Protein AF-A0A6A9SYF7-F1 (afdb_monomer_lite)

Radius of gyration: 21.3 Å; chains: 1; bounding box: 52×38×60 Å

Structure (mmCIF, N/CA/C/O backbone):
data_AF-A0A6A9SYF7-F1
#
_entry.id   AF-A0A6A9SYF7-F1
#
loop_
_atom_site.group_PDB
_atom_site.id
_atom_site.type_symbol
_atom_site.label_atom_id
_atom_site.label_alt_id
_atom_site.label_comp_id
_atom_site.label_asym_id
_atom_site.label_entity_id
_atom_site.label_seq_id
_atom_site.pdbx_PDB_ins_code
_atom_site.Cartn_x
_atom_site.Cartn_y
_atom_site.Cartn_z
_atom_site.occupancy
_atom_site.B_iso_or_equiv
_atom_site.auth_seq_id
_atom_site.auth_comp_id
_atom_site.auth_asym_id
_atom_site.auth_atom_id
_atom_site.pdbx_PDB_model_num
ATOM 1 N N . MET A 1 1 ? -3.877 -16.684 -20.444 1.00 60.09 1 MET A N 1
ATOM 2 C CA . MET A 1 1 ? -3.470 -17.183 -19.133 1.00 60.09 1 MET A CA 1
ATOM 3 C C . MET A 1 1 ? -4.547 -16.746 -18.154 1.00 60.09 1 MET A C 1
ATOM 5 O O . MET A 1 1 ? -4.713 -15.542 -17.977 1.00 60.09 1 MET A O 1
ATOM 9 N N . PRO A 1 2 ? -5.402 -17.672 -17.701 1.00 68.44 2 PRO A N 1
ATOM 10 C CA . PRO A 1 2 ? -6.220 -17.506 -16.501 1.00 68.44 2 PRO A CA 1
ATOM 11 C C . PRO A 1 2 ? -5.387 -16.966 -15.323 1.00 68.44 2 PRO A C 1
ATOM 13 O O . PRO A 1 2 ? -4.186 -17.209 -15.265 1.00 68.44 2 PRO A O 1
ATOM 16 N N . ILE A 1 3 ? -5.986 -16.183 -14.421 1.00 75.62 3 ILE A N 1
ATOM 17 C CA . ILE A 1 3 ? -5.230 -15.491 -13.357 1.00 75.62 3 ILE A CA 1
ATOM 18 C C . ILE A 1 3 ? -4.670 -16.456 -12.295 1.00 75.62 3 ILE A C 1
ATOM 20 O O . ILE A 1 3 ? -3.653 -16.180 -11.671 1.00 75.62 3 ILE A O 1
ATOM 24 N N . ASP A 1 4 ? -5.282 -17.628 -12.153 1.00 78.62 4 ASP A N 1
ATOM 25 C CA . ASP A 1 4 ? -4.822 -18.748 -11.330 1.00 78.62 4 ASP A CA 1
ATOM 26 C C . ASP A 1 4 ? -3.503 -19.357 -11.828 1.00 78.62 4 ASP A C 1
ATOM 28 O O . ASP A 1 4 ? -2.711 -19.834 -11.019 1.00 78.62 4 ASP A O 1
ATOM 32 N N . GLU A 1 5 ? -3.195 -19.267 -13.127 1.00 79.81 5 GLU A N 1
ATOM 33 C CA . GLU A 1 5 ? -1.875 -19.660 -13.651 1.00 79.81 5 GLU A CA 1
ATOM 34 C C . GLU A 1 5 ? -0.757 -18.709 -13.169 1.00 79.81 5 GLU A C 1
ATOM 36 O O . GLU A 1 5 ? 0.409 -19.097 -13.167 1.00 79.81 5 GLU A O 1
ATOM 41 N N . TYR A 1 6 ? -1.107 -17.502 -12.699 1.00 78.44 6 TYR A N 1
ATOM 42 C CA . TYR A 1 6 ? -0.194 -16.583 -12.006 1.00 78.44 6 TYR A CA 1
ATOM 43 C C . TYR A 1 6 ? -0.154 -16.796 -10.486 1.00 78.44 6 TYR A C 1
ATOM 45 O O . TYR A 1 6 ? 0.546 -16.060 -9.803 1.00 78.44 6 TYR A O 1
ATOM 53 N N . GLY A 1 7 ? -0.875 -17.788 -9.953 1.00 84.31 7 GLY A N 1
ATOM 54 C CA . GLY A 1 7 ? -0.887 -18.107 -8.525 1.00 84.31 7 GLY A CA 1
ATOM 55 C C . GLY A 1 7 ? -1.965 -17.399 -7.703 1.00 84.31 7 GLY A C 1
ATOM 56 O O . GLY A 1 7 ? -1.889 -17.456 -6.480 1.00 84.31 7 GLY A O 1
ATOM 57 N N . ALA A 1 8 ? -2.956 -16.764 -8.339 1.00 86.94 8 ALA A N 1
ATOM 58 C CA . ALA A 1 8 ? -4.068 -16.124 -7.632 1.00 86.94 8 ALA A CA 1
ATOM 59 C C . ALA A 1 8 ? -4.851 -17.112 -6.747 1.00 86.94 8 ALA A C 1
ATOM 61 O O . ALA A 1 8 ? -5.213 -18.197 -7.216 1.00 86.94 8 ALA A O 1
ATOM 62 N N . ASP A 1 9 ? -5.203 -16.712 -5.521 1.00 86.81 9 ASP A N 1
ATOM 63 C CA . ASP A 1 9 ? -6.156 -17.442 -4.672 1.00 86.81 9 ASP A CA 1
ATOM 64 C C . ASP A 1 9 ? -7.440 -16.611 -4.534 1.00 86.81 9 ASP A C 1
ATOM 66 O O . ASP A 1 9 ? -7.433 -15.570 -3.884 1.00 86.81 9 ASP A O 1
ATOM 70 N N . PRO A 1 10 ? -8.596 -17.072 -5.049 1.00 83.44 10 PRO A N 1
ATOM 71 C CA . PRO A 1 10 ? -9.851 -16.324 -4.945 1.00 83.44 10 PRO A CA 1
ATOM 72 C C . PRO A 1 10 ? -10.331 -16.091 -3.501 1.00 83.44 10 PRO A C 1
ATOM 74 O O . PRO A 1 10 ? -11.290 -15.348 -3.286 1.00 83.44 10 PRO A O 1
ATOM 77 N N . ARG A 1 11 ? -9.723 -16.751 -2.510 1.00 85.19 11 ARG A N 1
ATOM 78 C CA . ARG A 1 11 ? -10.006 -16.558 -1.084 1.00 85.19 11 ARG A CA 1
ATOM 79 C C . ARG A 1 11 ? -9.025 -15.607 -0.409 1.00 85.19 11 ARG A C 1
ATOM 81 O O . ARG A 1 11 ? -9.182 -15.379 0.787 1.00 85.19 11 ARG A O 1
ATOM 88 N N . ARG A 1 12 ? -8.053 -15.064 -1.143 1.00 87.56 12 ARG A N 1
ATOM 89 C CA . ARG A 1 12 ? -7.092 -14.069 -0.674 1.00 87.56 12 ARG A CA 1
ATOM 90 C C . ARG A 1 12 ? -7.070 -12.857 -1.599 1.00 87.56 12 ARG A C 1
ATOM 92 O O . ARG A 1 12 ? -7.665 -12.843 -2.673 1.00 87.56 12 ARG A O 1
ATOM 99 N N . LYS A 1 13 ? -6.469 -11.773 -1.121 1.00 89.94 13 LYS A N 1
ATOM 100 C CA . LYS A 1 13 ? -6.218 -10.584 -1.929 1.00 89.94 13 LYS A CA 1
ATOM 101 C C . LYS A 1 13 ? -4.892 -10.749 -2.652 1.00 89.94 13 LYS A C 1
ATOM 103 O O . LYS A 1 13 ? -3.864 -10.931 -2.005 1.00 89.94 13 LYS A O 1
ATOM 108 N N . ASP A 1 14 ? -4.934 -10.600 -3.968 1.00 92.12 14 ASP A N 1
ATOM 109 C CA . ASP A 1 14 ? -3.775 -10.690 -4.847 1.00 92.12 14 ASP A CA 1
ATOM 110 C C . ASP A 1 14 ? -3.491 -9.342 -5.525 1.00 92.12 14 ASP A C 1
ATOM 112 O O . ASP A 1 14 ? -4.408 -8.634 -5.952 1.00 92.12 14 ASP A O 1
ATOM 116 N N . ILE A 1 15 ? -2.212 -9.004 -5.669 1.00 93.00 15 ILE A N 1
ATOM 117 C CA . ILE A 1 15 ? -1.724 -7.889 -6.485 1.00 93.00 15 ILE A CA 1
ATOM 118 C C . ILE A 1 15 ? -0.708 -8.442 -7.473 1.00 93.00 15 ILE A C 1
ATOM 120 O O . ILE A 1 15 ? 0.203 -9.166 -7.090 1.00 93.00 15 ILE A O 1
ATOM 124 N N . PHE A 1 16 ? -0.824 -8.052 -8.738 1.00 92.94 16 PHE A N 1
ATOM 125 C CA . PHE A 1 16 ? 0.066 -8.510 -9.798 1.00 92.94 16 PHE A CA 1
ATOM 126 C C . PHE A 1 16 ? 0.932 -7.357 -10.288 1.00 92.94 16 PHE A C 1
ATOM 128 O O . PHE A 1 16 ? 0.423 -6.277 -10.597 1.00 92.94 16 PHE A O 1
ATOM 135 N N . VAL A 1 17 ? 2.240 -7.578 -10.374 1.00 93.94 17 VAL A N 1
ATOM 136 C CA . VAL A 1 17 ? 3.199 -6.594 -10.880 1.00 93.94 17 VAL A CA 1
ATOM 137 C C . VAL A 1 17 ? 4.086 -7.259 -11.915 1.00 93.94 17 VAL A C 1
ATOM 139 O O . VAL A 1 17 ? 4.689 -8.288 -11.650 1.00 93.94 17 VAL A O 1
ATOM 142 N N . GLU A 1 18 ? 4.179 -6.666 -13.095 1.00 93.19 18 GLU A N 1
ATOM 143 C CA . GLU A 1 18 ? 5.180 -7.018 -14.095 1.00 93.19 18 GLU A CA 1
ATOM 144 C C . GLU A 1 18 ? 6.332 -6.031 -13.983 1.00 93.19 18 GLU A C 1
ATOM 146 O O . GLU A 1 18 ? 6.091 -4.826 -13.919 1.00 93.19 18 GLU A O 1
ATOM 151 N N . VAL A 1 19 ? 7.568 -6.522 -13.939 1.00 91.75 19 VAL A N 1
ATOM 152 C CA . VAL A 1 19 ? 8.751 -5.675 -13.811 1.00 91.75 19 VAL A CA 1
ATOM 153 C C . VAL A 1 19 ? 9.731 -5.938 -14.941 1.00 91.75 19 VAL A C 1
ATOM 155 O O . VAL A 1 19 ? 10.491 -6.908 -14.915 1.00 91.75 19 VAL A O 1
ATOM 158 N N . ASP A 1 20 ? 9.781 -4.998 -15.877 1.00 89.62 20 ASP A N 1
ATOM 159 C CA . ASP A 1 20 ? 10.808 -4.956 -16.912 1.00 89.62 20 ASP A CA 1
ATOM 160 C C . ASP A 1 20 ? 12.066 -4.263 -16.390 1.00 89.62 20 ASP A C 1
ATOM 162 O O . ASP A 1 20 ? 12.025 -3.395 -15.512 1.00 89.62 20 ASP A O 1
ATOM 166 N N . SER A 1 21 ? 13.221 -4.622 -16.942 1.00 86.12 21 SER A N 1
ATOM 167 C CA . SER A 1 21 ? 14.511 -4.048 -16.561 1.00 86.12 21 SER A CA 1
ATOM 168 C C . SER A 1 21 ? 15.304 -3.595 -17.779 1.00 86.12 21 SER A C 1
ATOM 170 O O . SER A 1 21 ? 15.692 -4.399 -18.625 1.00 86.12 21 SER A O 1
ATOM 172 N N . LEU A 1 22 ? 15.631 -2.304 -17.828 1.00 84.44 22 LEU A N 1
ATOM 173 C CA . LEU A 1 22 ? 16.588 -1.770 -18.789 1.00 84.44 22 LEU A CA 1
ATOM 174 C C . LEU A 1 22 ? 18.020 -2.158 -18.378 1.00 84.44 22 LEU A C 1
ATOM 176 O O . LEU A 1 22 ? 18.418 -2.044 -17.216 1.00 84.44 22 LEU A O 1
ATOM 180 N N . THR A 1 23 ? 18.822 -2.589 -19.347 1.00 73.00 23 THR A N 1
ATOM 181 C CA . THR A 1 23 ? 20.194 -3.076 -19.152 1.00 73.00 23 THR A CA 1
ATOM 182 C C . THR A 1 23 ? 21.192 -2.253 -19.966 1.00 73.00 23 THR A C 1
ATOM 184 O O . THR A 1 23 ? 20.934 -1.883 -21.112 1.00 73.00 23 THR A O 1
ATOM 187 N N . VAL A 1 24 ? 22.367 -1.984 -19.385 1.00 59.66 24 VAL A N 1
ATOM 188 C CA . VAL A 1 24 ? 23.482 -1.315 -20.075 1.00 59.66 24 VAL A CA 1
ATOM 189 C C . VAL A 1 24 ? 24.525 -2.367 -20.438 1.00 59.66 24 VAL A C 1
ATOM 191 O O . VAL A 1 24 ? 25.134 -2.973 -19.553 1.00 59.66 24 VAL A O 1
ATOM 194 N N . GLY A 1 25 ? 24.735 -2.588 -21.738 1.00 51.03 25 GLY A N 1
ATOM 195 C CA . GLY A 1 25 ? 25.840 -3.407 -22.253 1.00 51.03 25 GLY A CA 1
ATOM 196 C C . GLY A 1 25 ? 25.821 -4.888 -21.850 1.00 51.03 25 GLY A C 1
ATOM 197 O O . GLY A 1 25 ? 26.886 -5.490 -21.762 1.00 51.03 25 GLY A O 1
ATOM 198 N N . GLY A 1 26 ? 24.651 -5.478 -21.581 1.00 45.56 26 GLY A N 1
ATOM 199 C CA . GLY A 1 26 ? 24.535 -6.901 -21.228 1.00 45.56 26 GLY A CA 1
ATOM 200 C C . GLY A 1 26 ? 24.913 -7.253 -19.782 1.00 45.56 26 GLY A C 1
ATOM 201 O O . GLY A 1 26 ? 25.021 -8.435 -19.459 1.00 45.56 26 GLY A O 1
ATOM 202 N N . ASN A 1 27 ? 25.094 -6.264 -18.899 1.00 47.50 27 ASN A N 1
ATOM 203 C CA . ASN A 1 27 ? 25.114 -6.522 -17.457 1.00 47.50 27 ASN A CA 1
ATOM 204 C C . ASN A 1 27 ? 23.721 -7.014 -17.023 1.00 47.50 27 ASN A C 1
ATOM 206 O O . ASN A 1 27 ? 22.715 -6.436 -17.432 1.00 47.50 27 ASN A O 1
ATOM 210 N N . GLY A 1 28 ? 23.681 -8.113 -16.263 1.00 50.16 28 GLY A N 1
ATOM 211 C CA . GLY A 1 28 ? 22.454 -8.830 -15.897 1.00 50.16 28 GLY A CA 1
ATOM 212 C C . GLY A 1 28 ? 21.470 -8.037 -15.015 1.00 50.16 28 GLY A C 1
ATOM 213 O O . GLY A 1 28 ? 21.657 -6.846 -14.775 1.00 50.16 28 GLY A O 1
ATOM 214 N N . PRO A 1 29 ? 20.401 -8.683 -14.514 1.00 50.47 29 PRO A N 1
ATOM 215 C CA . PRO A 1 29 ? 19.239 -7.995 -13.949 1.00 50.47 29 PRO A CA 1
ATOM 216 C C . PRO A 1 29 ? 19.602 -7.148 -12.728 1.00 50.47 29 PRO A C 1
ATOM 218 O O . PRO A 1 29 ? 19.988 -7.707 -11.699 1.00 50.47 29 PRO A O 1
ATOM 221 N N . TRP A 1 30 ? 19.399 -5.829 -12.765 1.00 50.31 30 TRP A N 1
ATOM 222 C CA . TRP A 1 30 ? 19.619 -4.964 -11.594 1.00 50.31 30 TRP A CA 1
ATOM 223 C C . TRP A 1 30 ? 18.756 -5.380 -10.396 1.00 50.31 30 TRP A C 1
ATOM 225 O O . TRP A 1 30 ? 19.245 -5.372 -9.269 1.00 50.31 30 TRP A O 1
ATOM 235 N N . ILE A 1 31 ? 17.539 -5.884 -10.638 1.00 47.53 31 ILE A N 1
ATOM 236 C CA . ILE A 1 31 ? 16.645 -6.442 -9.608 1.00 47.53 31 ILE A CA 1
ATOM 237 C C . ILE A 1 31 ? 17.209 -7.700 -8.908 1.00 47.53 31 ILE A C 1
ATOM 239 O O . ILE A 1 31 ? 16.793 -8.037 -7.796 1.00 47.53 31 ILE A O 1
ATOM 243 N N . THR A 1 32 ? 18.215 -8.350 -9.511 1.00 45.53 32 THR A N 1
ATOM 244 C CA . THR A 1 32 ? 18.965 -9.487 -8.936 1.00 45.53 32 THR A CA 1
ATOM 245 C C . THR A 1 32 ? 20.418 -9.156 -8.561 1.00 45.53 32 THR A C 1
ATOM 247 O O . THR A 1 32 ? 21.061 -9.961 -7.892 1.00 45.53 32 THR A O 1
ATOM 250 N N . GLN A 1 33 ? 20.945 -7.991 -8.966 1.00 45.75 33 GLN A N 1
ATOM 251 C CA . GLN A 1 33 ? 22.380 -7.666 -8.909 1.00 45.75 33 GLN A CA 1
ATOM 252 C C . GLN A 1 33 ? 22.748 -6.425 -8.084 1.00 45.75 33 GLN A C 1
ATOM 254 O O . GLN A 1 33 ? 23.921 -6.049 -8.094 1.00 45.75 33 GLN A O 1
ATOM 259 N N . VAL A 1 34 ? 21.829 -5.783 -7.347 1.00 49.22 34 VAL A N 1
ATOM 260 C CA . VAL A 1 34 ? 22.228 -4.695 -6.428 1.00 49.22 34 VAL A CA 1
ATOM 261 C C . VAL A 1 34 ? 23.222 -5.259 -5.395 1.00 49.22 34 VAL A C 1
ATOM 263 O O . VAL A 1 34 ? 22.840 -6.102 -4.578 1.00 49.22 34 VAL A O 1
ATOM 266 N N . PRO A 1 35 ? 24.508 -4.861 -5.424 1.00 40.44 35 PRO A N 1
ATOM 267 C CA . PRO A 1 35 ? 25.507 -5.444 -4.548 1.00 40.44 35 PRO A CA 1
ATOM 268 C C . PRO A 1 35 ? 25.323 -4.960 -3.110 1.00 40.44 35 PRO A C 1
ATOM 270 O O . PRO A 1 35 ? 24.754 -3.899 -2.857 1.00 40.44 35 PRO A O 1
ATOM 273 N N . ARG A 1 36 ? 25.858 -5.750 -2.169 1.00 43.72 36 ARG A N 1
ATOM 274 C CA . ARG A 1 36 ? 25.921 -5.511 -0.714 1.00 43.72 36 ARG A CA 1
ATOM 275 C C . ARG A 1 36 ? 26.762 -4.273 -0.324 1.00 43.72 36 ARG A C 1
ATOM 277 O O . ARG A 1 36 ? 27.584 -4.356 0.585 1.00 43.72 36 ARG A O 1
ATOM 284 N N . SER A 1 37 ? 26.612 -3.118 -0.970 1.00 37.56 37 SER A N 1
ATOM 285 C CA . SER A 1 37 ? 27.167 -1.882 -0.407 1.00 37.56 37 SER A CA 1
ATOM 286 C C . SER A 1 37 ? 26.285 -1.461 0.766 1.00 37.56 37 SER A C 1
ATOM 288 O O . SER A 1 37 ? 25.248 -0.820 0.608 1.00 37.56 37 SER A O 1
ATOM 290 N N . ALA A 1 38 ? 26.680 -1.948 1.939 1.00 43.62 38 ALA A N 1
ATOM 291 C CA . ALA A 1 38 ? 26.085 -1.686 3.229 1.00 43.62 38 ALA A CA 1
ATOM 292 C C . ALA A 1 38 ? 26.087 -0.188 3.547 1.00 43.62 38 ALA A C 1
ATOM 294 O O . ALA A 1 38 ? 27.149 0.417 3.654 1.00 43.62 38 ALA A O 1
ATOM 295 N N . VAL A 1 39 ? 24.905 0.362 3.808 1.00 34.38 39 VAL A N 1
ATOM 296 C CA . VAL A 1 39 ? 24.740 1.379 4.846 1.00 34.38 39 VAL A CA 1
ATOM 297 C C . VAL A 1 39 ? 23.506 0.971 5.638 1.00 34.38 39 VAL A C 1
ATOM 299 O O . VAL A 1 39 ? 22.372 1.140 5.198 1.00 34.38 39 VAL A O 1
ATOM 302 N N . TYR A 1 40 ? 23.751 0.345 6.789 1.00 38.88 40 TYR A N 1
ATOM 303 C CA . TYR A 1 40 ? 22.751 0.196 7.835 1.00 38.88 40 TYR A CA 1
ATOM 304 C C . TYR A 1 40 ? 22.385 1.607 8.304 1.00 38.88 40 TYR A C 1
ATOM 306 O O . TYR A 1 40 ? 23.163 2.249 9.007 1.00 38.88 40 TYR A O 1
ATOM 314 N N . GLY A 1 41 ? 21.231 2.114 7.872 1.00 33.69 41 GLY A N 1
ATOM 315 C CA . GLY A 1 41 ? 20.590 3.231 8.557 1.00 33.69 41 GLY A CA 1
ATOM 316 C C . GLY A 1 41 ? 20.133 2.766 9.945 1.00 33.69 41 GLY A C 1
ATOM 317 O O . GLY A 1 41 ? 19.800 1.586 10.096 1.00 33.69 41 GLY A O 1
ATOM 318 N N . PRO A 1 42 ? 20.151 3.633 10.971 1.00 28.95 42 PRO A N 1
ATOM 319 C CA . PRO A 1 42 ? 19.711 3.250 12.304 1.00 28.95 42 PRO A CA 1
ATOM 320 C C . PRO A 1 42 ? 18.268 2.737 12.249 1.00 28.95 42 PRO A C 1
ATOM 322 O O . PRO A 1 42 ? 17.390 3.383 11.678 1.00 28.95 42 PRO A O 1
ATOM 325 N N . VAL A 1 43 ? 18.035 1.573 12.860 1.00 34.75 43 VAL A N 1
ATOM 326 C CA . VAL A 1 43 ? 16.690 1.114 13.215 1.00 34.75 43 VAL A CA 1
ATOM 327 C C . VAL A 1 43 ? 16.133 2.157 14.179 1.00 34.75 43 VAL A C 1
ATOM 329 O O . VAL A 1 43 ? 16.611 2.281 15.307 1.00 34.75 43 VAL A O 1
ATOM 332 N N . VAL A 1 44 ? 15.178 2.964 13.722 1.00 34.94 44 VAL A N 1
ATOM 333 C CA . VAL A 1 44 ? 14.475 3.902 14.598 1.00 34.94 44 VAL A CA 1
ATOM 334 C C . VAL A 1 44 ? 13.509 3.072 15.437 1.00 34.94 44 VAL A C 1
ATOM 336 O O . VAL A 1 44 ? 12.548 2.508 14.914 1.00 34.94 44 VAL A O 1
ATOM 339 N N . ALA A 1 45 ? 13.788 2.957 16.736 1.00 31.47 45 ALA A N 1
ATOM 340 C CA . ALA A 1 45 ? 12.860 2.362 17.691 1.00 31.47 45 ALA A CA 1
ATOM 341 C C . ALA A 1 45 ? 11.493 3.067 17.575 1.00 31.47 45 ALA A C 1
ATOM 343 O O . ALA A 1 45 ? 11.429 4.293 17.649 1.00 31.47 45 ALA A O 1
ATOM 344 N N . GLY A 1 46 ? 10.426 2.297 17.336 1.00 36.34 46 GLY A N 1
ATOM 345 C CA . GLY A 1 46 ? 9.072 2.807 17.066 1.00 36.34 46 GLY A CA 1
ATOM 346 C C . GLY A 1 46 ? 8.525 2.469 15.671 1.00 36.34 46 GLY A C 1
ATOM 347 O O . GLY A 1 46 ? 7.314 2.528 15.464 1.00 36.34 46 GLY A O 1
ATOM 348 N N . LEU A 1 47 ? 9.380 2.036 14.737 1.00 38.75 47 LEU A N 1
ATOM 349 C CA . LEU A 1 47 ? 8.967 1.335 13.516 1.00 38.75 47 LEU A CA 1
ATOM 350 C C . LEU A 1 47 ? 8.886 -0.170 13.810 1.00 38.75 47 LEU A C 1
ATOM 352 O O . LEU A 1 47 ? 9.796 -0.925 13.478 1.00 38.75 47 LEU A O 1
ATOM 356 N N . SER A 1 48 ? 7.804 -0.628 14.442 1.00 34.53 48 SER A N 1
ATOM 357 C CA . SER A 1 48 ? 7.580 -2.053 14.765 1.00 34.53 48 SER A CA 1
ATOM 358 C C . SER A 1 48 ? 7.356 -2.964 13.537 1.00 34.53 48 SER A C 1
ATOM 360 O O . SER A 1 48 ? 6.891 -4.088 13.694 1.00 34.53 48 SER A O 1
ATOM 362 N N . GLY A 1 49 ? 7.689 -2.503 12.325 1.00 34.50 49 GLY A N 1
ATOM 363 C CA . GLY A 1 49 ? 7.376 -3.166 11.055 1.00 34.50 49 GLY A CA 1
ATOM 364 C C . GLY A 1 49 ? 8.515 -3.234 10.035 1.00 34.50 49 GLY A C 1
ATOM 365 O O . GLY A 1 49 ? 8.299 -3.776 8.958 1.00 34.50 49 GLY A O 1
ATOM 366 N N . THR A 1 50 ? 9.738 -2.747 10.317 1.00 41.34 50 THR A N 1
ATOM 367 C CA . THR A 1 50 ? 10.856 -2.964 9.372 1.00 41.34 50 THR A CA 1
ATOM 368 C C . THR A 1 50 ? 11.195 -4.450 9.300 1.00 41.34 50 THR A C 1
ATOM 370 O O . THR A 1 50 ? 11.977 -4.959 10.105 1.00 41.34 50 THR A O 1
ATOM 373 N N . LEU A 1 51 ? 10.613 -5.149 8.325 1.00 42.41 51 LEU A N 1
ATOM 374 C CA . LEU A 1 51 ? 11.026 -6.496 7.974 1.00 42.41 51 LEU A CA 1
ATOM 375 C C . LEU A 1 51 ? 12.521 -6.462 7.630 1.00 42.41 51 LEU A C 1
ATOM 377 O O . LEU A 1 51 ? 12.965 -5.572 6.893 1.00 42.41 51 LEU A O 1
ATOM 381 N N . PRO A 1 52 ? 13.328 -7.400 8.151 1.00 47.94 52 PRO A N 1
ATOM 382 C CA . PRO A 1 52 ? 14.727 -7.467 7.775 1.00 47.94 52 PRO A CA 1
ATOM 383 C C . PRO A 1 52 ? 14.813 -7.648 6.259 1.00 47.94 52 PRO A C 1
ATOM 385 O O . PRO A 1 52 ? 14.193 -8.548 5.693 1.00 47.94 52 PRO A O 1
ATOM 388 N N . LEU A 1 53 ? 15.591 -6.795 5.588 1.00 52.47 53 LEU A N 1
ATOM 389 C CA . LEU A 1 53 ? 15.872 -6.966 4.166 1.00 52.47 53 LEU A CA 1
ATOM 390 C C . LEU A 1 53 ? 16.544 -8.333 3.975 1.00 52.47 53 LEU A C 1
ATOM 392 O O . LEU A 1 53 ? 17.699 -8.514 4.359 1.00 52.47 53 LEU A O 1
ATOM 396 N N . GLY A 1 54 ? 15.827 -9.298 3.396 1.00 50.31 54 GLY A N 1
ATOM 397 C CA . GLY A 1 54 ? 16.359 -10.644 3.181 1.00 50.31 54 GLY A CA 1
ATOM 398 C C . GLY A 1 54 ? 17.549 -10.643 2.214 1.00 50.31 54 GLY A C 1
ATOM 399 O O . GLY A 1 54 ? 17.710 -9.722 1.414 1.00 50.31 54 GLY A O 1
ATOM 400 N N . GLU A 1 55 ? 18.365 -11.701 2.223 1.00 49.84 55 GLU A N 1
ATOM 401 C CA . GLU A 1 55 ? 19.545 -11.829 1.343 1.00 49.84 55 GLU A CA 1
ATOM 402 C C . GLU A 1 55 ? 19.208 -12.167 -0.135 1.00 49.84 55 GLU A C 1
ATOM 404 O O . GLU A 1 55 ? 20.107 -12.369 -0.948 1.00 49.84 55 GLU A O 1
ATOM 409 N N . GLY A 1 56 ? 17.919 -12.248 -0.497 1.00 57.59 56 GLY A N 1
ATOM 410 C CA . GLY A 1 56 ? 17.416 -12.661 -1.821 1.00 57.59 56 GLY A CA 1
ATOM 411 C C . GLY A 1 56 ? 17.305 -11.560 -2.889 1.00 57.59 56 GLY A C 1
ATOM 412 O O . GLY A 1 56 ? 17.875 -10.486 -2.734 1.00 57.59 56 GLY A O 1
ATOM 413 N N . PRO A 1 57 ? 16.546 -11.763 -3.979 1.00 65.50 57 PRO A N 1
ATOM 414 C CA . PRO A 1 57 ? 16.093 -10.669 -4.844 1.00 65.50 57 PRO A CA 1
ATOM 415 C C . PRO A 1 57 ? 15.334 -9.597 -4.050 1.00 65.50 57 PRO A C 1
ATOM 417 O O . PRO A 1 57 ? 14.705 -9.914 -3.041 1.00 65.50 57 PRO A O 1
ATOM 420 N N . ILE A 1 58 ? 15.410 -8.332 -4.475 1.00 70.12 58 ILE A N 1
ATOM 421 C CA . ILE A 1 58 ? 14.830 -7.210 -3.710 1.00 70.12 58 ILE A CA 1
ATOM 422 C C . ILE A 1 58 ? 13.304 -7.302 -3.618 1.00 70.12 58 ILE A C 1
ATOM 424 O O . ILE A 1 58 ? 12.746 -6.978 -2.570 1.00 70.12 58 ILE A O 1
ATOM 428 N N . HIS A 1 59 ? 12.644 -7.809 -4.665 1.00 70.25 59 HIS A N 1
ATOM 429 C CA . HIS A 1 59 ? 11.192 -7.983 -4.669 1.00 70.25 59 HIS A CA 1
ATOM 430 C C . HIS A 1 59 ? 10.697 -8.839 -3.496 1.00 70.25 59 HIS A C 1
ATOM 432 O O . HIS A 1 59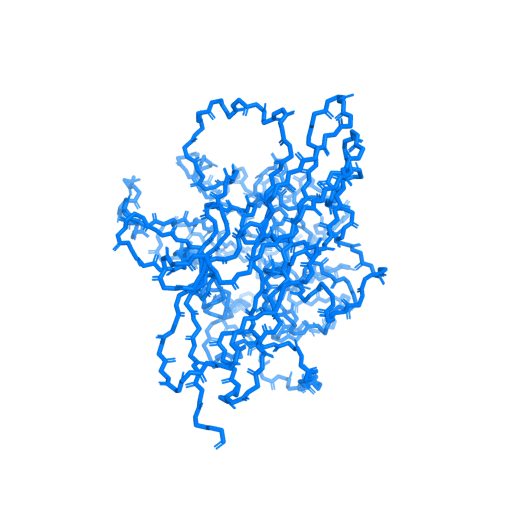 ? 9.636 -8.545 -2.971 1.00 70.25 59 HIS A O 1
ATOM 438 N N . ARG A 1 60 ? 11.495 -9.789 -2.979 1.00 78.25 60 ARG A N 1
ATOM 439 C CA . ARG A 1 60 ? 11.090 -10.623 -1.833 1.00 78.25 60 ARG A CA 1
ATOM 440 C C . ARG A 1 60 ? 10.864 -9.838 -0.546 1.00 78.25 60 ARG A C 1
ATOM 442 O O . ARG A 1 60 ? 10.030 -10.226 0.262 1.00 78.25 60 ARG A O 1
ATOM 449 N N . SER A 1 61 ? 11.598 -8.745 -0.335 1.00 82.19 61 SER A N 1
ATOM 450 C CA . SER A 1 61 ? 11.338 -7.872 0.816 1.00 82.19 61 SER A CA 1
ATOM 451 C C . SER A 1 61 ? 10.002 -7.143 0.657 1.00 82.19 61 SER A C 1
ATOM 453 O O . SER A 1 61 ? 9.283 -6.971 1.633 1.00 82.19 61 SER A O 1
ATOM 455 N N . VAL A 1 62 ? 9.665 -6.743 -0.573 1.00 88.44 62 VAL A N 1
ATOM 456 C CA . VAL A 1 62 ? 8.387 -6.097 -0.895 1.00 88.44 62 VAL A CA 1
ATOM 457 C C . VAL A 1 62 ? 7.244 -7.106 -0.759 1.00 88.44 62 VAL A C 1
ATOM 459 O O . VAL A 1 62 ? 6.274 -6.827 -0.071 1.00 88.44 62 VAL A O 1
ATOM 462 N N . GLU A 1 63 ? 7.384 -8.315 -1.303 1.00 89.44 63 GLU A N 1
ATOM 463 C CA . GLU A 1 63 ? 6.414 -9.406 -1.126 1.00 89.44 63 GLU A CA 1
ATOM 464 C C . GLU A 1 63 ? 6.169 -9.711 0.354 1.00 89.44 63 GLU A C 1
ATOM 466 O O . GLU A 1 63 ? 5.023 -9.819 0.778 1.00 89.44 63 GLU A O 1
ATOM 471 N N . ALA A 1 64 ? 7.230 -9.772 1.165 1.00 87.00 64 ALA A N 1
ATOM 472 C CA . ALA A 1 64 ? 7.103 -9.994 2.600 1.00 87.00 64 ALA A CA 1
ATOM 473 C C . ALA A 1 64 ? 6.350 -8.853 3.311 1.00 87.00 64 ALA A C 1
ATOM 475 O O . ALA A 1 64 ? 5.579 -9.125 4.228 1.00 87.00 64 ALA A O 1
ATOM 476 N N . MET A 1 65 ? 6.534 -7.598 2.878 1.00 89.38 65 MET A N 1
ATOM 477 C CA . MET A 1 65 ? 5.786 -6.440 3.388 1.00 89.38 65 MET A CA 1
ATOM 478 C C . MET A 1 65 ? 4.282 -6.607 3.142 1.00 89.38 65 MET A C 1
ATOM 480 O O . MET A 1 65 ? 3.493 -6.479 4.074 1.00 89.38 65 MET A O 1
ATOM 484 N N . PHE A 1 66 ? 3.886 -6.962 1.916 1.00 93.25 66 PHE A N 1
ATOM 485 C CA . PHE A 1 66 ? 2.481 -7.211 1.576 1.00 93.25 66 PHE A CA 1
ATOM 486 C C . PHE A 1 66 ? 1.922 -8.452 2.288 1.00 93.25 66 PHE A C 1
ATOM 488 O O . PHE A 1 66 ? 0.802 -8.409 2.794 1.00 93.25 66 PHE A O 1
ATOM 495 N N . ALA A 1 67 ? 2.708 -9.522 2.424 1.00 92.00 67 ALA A N 1
ATOM 496 C CA . ALA A 1 67 ? 2.301 -10.721 3.155 1.00 92.00 67 ALA A CA 1
ATOM 497 C C . ALA A 1 67 ? 2.090 -10.462 4.661 1.00 92.00 67 ALA A C 1
ATOM 499 O O . ALA A 1 67 ? 1.274 -11.128 5.288 1.00 92.00 67 ALA A O 1
ATOM 500 N N . ALA A 1 68 ? 2.798 -9.490 5.247 1.00 88.62 68 ALA A N 1
ATOM 501 C CA . ALA A 1 68 ? 2.647 -9.091 6.649 1.00 88.62 68 ALA A CA 1
ATOM 502 C C . ALA A 1 68 ? 1.548 -8.034 6.886 1.00 88.62 68 ALA A C 1
ATOM 504 O O . ALA A 1 68 ? 1.287 -7.669 8.045 1.00 88.62 68 ALA A O 1
ATOM 505 N N . ALA A 1 69 ? 0.923 -7.537 5.810 1.00 90.50 69 ALA A N 1
ATOM 506 C CA . ALA A 1 69 ? -0.082 -6.488 5.875 1.00 90.50 69 ALA A CA 1
ATOM 507 C C . ALA A 1 69 ? -1.261 -6.909 6.775 1.00 90.50 69 ALA A C 1
ATOM 509 O O . ALA A 1 69 ? -1.746 -8.039 6.670 1.00 90.50 69 ALA A O 1
ATOM 510 N N . PRO A 1 70 ? -1.771 -6.017 7.643 1.00 87.88 70 PRO A N 1
ATOM 511 C CA . PRO A 1 70 ? -2.913 -6.288 8.516 1.00 87.88 70 PRO A CA 1
ATOM 512 C C . PRO A 1 70 ? -4.243 -6.234 7.742 1.00 87.88 70 PRO A C 1
ATOM 514 O O . PRO A 1 70 ? -5.159 -5.509 8.113 1.00 87.88 70 PRO A O 1
ATOM 517 N N . VAL A 1 71 ? -4.334 -6.968 6.634 1.00 86.25 71 VAL A N 1
ATOM 518 C CA . VAL A 1 71 ? -5.488 -6.982 5.734 1.00 86.25 71 VAL A CA 1
ATOM 519 C C . VAL A 1 71 ? -6.121 -8.361 5.754 1.00 86.25 71 VAL A C 1
ATOM 521 O O . VAL A 1 71 ? -5.451 -9.339 5.445 1.00 86.25 71 VAL A O 1
ATOM 524 N N . GLU A 1 72 ? -7.402 -8.435 6.096 1.00 85.06 72 GLU A N 1
ATOM 525 C CA . GLU A 1 72 ? -8.139 -9.694 6.206 1.00 85.06 72 GLU A CA 1
ATOM 526 C C . GLU A 1 72 ? -8.555 -10.270 4.847 1.00 85.06 72 GLU A C 1
ATOM 528 O O . GLU A 1 72 ? -8.888 -9.549 3.896 1.00 85.06 72 GLU A O 1
ATOM 533 N N . ASN A 1 73 ? -8.585 -11.601 4.791 1.00 83.75 73 ASN A N 1
ATOM 534 C CA . ASN A 1 73 ? -8.998 -12.388 3.639 1.00 83.75 73 ASN A CA 1
ATOM 535 C C . ASN A 1 73 ? -10.244 -13.241 3.951 1.00 83.75 73 ASN A C 1
ATOM 537 O O . ASN A 1 73 ? -10.443 -13.648 5.097 1.00 83.75 73 ASN A O 1
ATOM 541 N N . PRO A 1 74 ? -11.067 -13.582 2.938 1.00 83.06 74 PRO A N 1
ATOM 542 C CA . PRO A 1 74 ? -12.214 -14.485 3.089 1.00 83.06 74 PRO A CA 1
ATOM 543 C C . PRO A 1 74 ? -11.931 -15.841 3.753 1.00 83.06 74 PRO A C 1
ATOM 545 O O . PRO A 1 74 ? -12.851 -16.445 4.302 1.00 83.06 74 PRO A O 1
ATOM 548 N N . ASP A 1 75 ? -10.699 -16.351 3.684 1.00 80.88 75 ASP A N 1
ATOM 549 C CA . ASP A 1 75 ? -10.303 -17.597 4.353 1.00 80.88 75 ASP A CA 1
ATOM 550 C C . ASP A 1 75 ? -9.885 -17.435 5.826 1.00 80.88 75 ASP A C 1
ATOM 552 O O . ASP A 1 75 ? -9.505 -18.421 6.458 1.00 80.88 75 ASP A O 1
ATOM 556 N N . GLY A 1 76 ? -9.975 -16.221 6.376 1.00 80.12 76 GLY A N 1
ATOM 557 C CA . GLY A 1 76 ? -9.585 -15.893 7.748 1.00 80.12 76 GLY A CA 1
ATOM 558 C C . GLY A 1 76 ? -8.085 -15.644 7.936 1.00 80.12 76 GLY A C 1
ATOM 559 O O . GLY A 1 76 ? -7.657 -15.379 9.057 1.00 80.12 76 GLY A O 1
ATOM 560 N N . SER A 1 77 ? -7.277 -15.724 6.873 1.00 87.56 77 SER A N 1
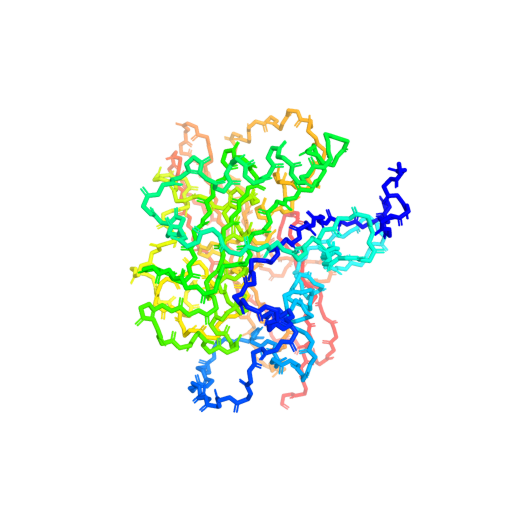ATOM 561 C CA . SER A 1 77 ? -5.878 -15.285 6.910 1.00 87.56 77 SER A CA 1
ATOM 562 C C . SER A 1 77 ? -5.763 -13.759 6.834 1.00 87.56 77 SER A C 1
ATOM 564 O O . SER A 1 77 ? -6.705 -13.062 6.447 1.00 87.56 77 SER A O 1
ATOM 566 N N . THR A 1 78 ? -4.580 -13.238 7.156 1.00 87.12 78 THR A N 1
ATOM 567 C CA . THR A 1 78 ? -4.202 -11.848 6.884 1.00 87.12 78 THR A CA 1
ATOM 568 C C . THR A 1 78 ? -3.080 -11.776 5.848 1.00 87.12 78 THR A C 1
ATOM 570 O O . THR A 1 78 ? -2.390 -12.764 5.595 1.00 87.12 78 THR A O 1
ATOM 573 N N . GLY A 1 79 ? -2.915 -10.608 5.230 1.00 91.62 79 GLY A N 1
ATOM 574 C CA . GLY A 1 79 ? -1.864 -10.321 4.256 1.00 91.62 79 GLY A CA 1
ATOM 575 C C . GLY A 1 79 ? -2.348 -10.342 2.810 1.00 91.62 79 GLY A C 1
ATOM 576 O O . GLY A 1 79 ? -3.408 -10.876 2.483 1.00 91.62 79 GLY A O 1
ATOM 577 N N . ILE A 1 80 ? -1.542 -9.768 1.924 1.00 92.94 80 ILE A N 1
ATOM 578 C CA . ILE A 1 80 ? -1.794 -9.674 0.485 1.00 92.94 80 ILE A CA 1
ATOM 579 C C . ILE A 1 80 ? -0.719 -10.475 -0.250 1.00 92.94 80 ILE A C 1
ATOM 581 O O . ILE A 1 80 ? 0.469 -10.334 0.043 1.00 92.94 80 ILE A O 1
ATOM 585 N N . ASP A 1 81 ? -1.128 -11.284 -1.221 1.00 92.50 81 ASP A N 1
ATOM 586 C CA . ASP A 1 81 ? -0.200 -11.965 -2.118 1.00 92.50 81 ASP A CA 1
ATOM 587 C C . ASP A 1 81 ? 0.236 -11.018 -3.230 1.00 92.50 81 ASP A C 1
ATOM 589 O O . ASP A 1 81 ? -0.536 -10.650 -4.114 1.00 92.50 81 ASP A O 1
ATOM 593 N N . LEU A 1 82 ? 1.494 -10.588 -3.165 1.00 93.19 82 LEU A N 1
ATOM 594 C CA . LEU A 1 82 ? 2.116 -9.815 -4.228 1.00 93.19 82 LEU A CA 1
ATOM 595 C C . LEU A 1 82 ? 2.823 -10.763 -5.203 1.00 93.19 82 LEU A C 1
ATOM 597 O O . LEU A 1 82 ? 3.831 -11.376 -4.865 1.00 93.19 82 LEU A O 1
ATOM 601 N N . HIS A 1 83 ? 2.324 -10.832 -6.431 1.00 91.81 83 HIS A N 1
ATOM 602 C CA . HIS A 1 83 ? 2.884 -11.629 -7.517 1.00 91.81 83 HIS A CA 1
ATOM 603 C C . HIS A 1 83 ? 3.766 -10.748 -8.399 1.00 91.81 83 HIS A C 1
ATOM 605 O O . HIS A 1 83 ? 3.264 -10.012 -9.253 1.00 91.81 83 HIS A O 1
ATOM 611 N N . VAL A 1 84 ? 5.084 -10.798 -8.189 1.00 89.69 84 VAL A N 1
ATOM 612 C CA . VAL A 1 84 ? 6.050 -9.994 -8.954 1.00 89.69 84 VAL A CA 1
ATOM 613 C C . VAL A 1 84 ? 6.646 -10.808 -10.098 1.00 89.69 84 VAL A C 1
ATOM 615 O O . VAL A 1 84 ? 7.549 -11.607 -9.883 1.00 89.69 84 VAL A O 1
ATOM 618 N N . ASP A 1 85 ? 6.193 -10.581 -11.328 1.00 88.75 85 ASP A N 1
ATOM 619 C CA . ASP A 1 85 ? 6.726 -11.209 -12.536 1.00 88.75 85 ASP A CA 1
ATOM 620 C C . ASP A 1 85 ? 7.940 -10.450 -13.089 1.00 88.75 85 ASP A C 1
ATOM 622 O O . ASP A 1 85 ? 7.848 -9.291 -13.488 1.00 88.75 85 ASP A O 1
ATOM 626 N N . THR A 1 86 ? 9.089 -11.121 -13.113 1.00 84.62 86 THR A N 1
ATOM 627 C CA . THR A 1 86 ? 10.385 -10.608 -13.599 1.00 84.62 86 THR A CA 1
ATOM 628 C C . THR A 1 86 ? 10.970 -11.488 -14.709 1.00 84.62 86 THR A C 1
ATOM 630 O O . THR A 1 86 ? 12.185 -11.473 -14.935 1.00 84.62 86 THR A O 1
ATOM 633 N N . GLY A 1 87 ? 10.129 -12.307 -15.351 1.00 83.31 87 GLY A N 1
ATOM 634 C CA . GLY A 1 87 ? 10.540 -13.263 -16.382 1.00 83.31 87 GLY A CA 1
ATOM 635 C C . GLY A 1 87 ? 9.940 -14.658 -16.222 1.00 83.31 87 GLY A C 1
ATOM 636 O O . GLY A 1 87 ? 10.160 -15.513 -17.080 1.00 83.31 87 GLY A O 1
ATOM 637 N N . GLN A 1 88 ? 9.252 -14.940 -15.112 1.00 80.31 88 GLN A N 1
ATOM 638 C CA . GLN A 1 88 ? 8.796 -16.292 -14.787 1.00 80.31 88 GLN A CA 1
ATOM 639 C C . GLN A 1 88 ? 7.361 -16.598 -15.243 1.00 80.31 88 GLN A C 1
ATOM 641 O O . GLN A 1 88 ? 6.998 -17.774 -15.274 1.00 80.31 88 GLN A O 1
ATOM 646 N N . PHE A 1 89 ? 6.567 -15.586 -15.617 1.00 78.19 89 PHE A N 1
ATOM 647 C CA . PHE A 1 89 ? 5.183 -15.755 -16.073 1.00 78.19 89 PHE A CA 1
ATOM 648 C C . PHE A 1 89 ? 4.859 -14.977 -17.365 1.00 78.19 89 PHE A C 1
ATOM 650 O O . PHE A 1 89 ? 3.869 -14.242 -17.448 1.00 78.19 89 PHE A O 1
ATOM 657 N N . ASP A 1 90 ? 5.681 -15.176 -18.400 1.00 81.94 90 ASP A N 1
ATOM 658 C CA . ASP A 1 90 ? 5.578 -14.561 -19.739 1.00 81.94 90 ASP A CA 1
ATOM 659 C C . ASP A 1 90 ? 5.702 -13.019 -19.791 1.00 81.94 90 ASP A C 1
ATOM 661 O O . ASP A 1 90 ? 5.625 -12.461 -20.884 1.00 81.94 90 ASP A O 1
ATOM 665 N N . GLY A 1 91 ? 5.870 -12.322 -18.662 1.00 83.88 91 GLY A N 1
ATOM 666 C CA . GLY A 1 91 ? 6.241 -10.901 -18.598 1.00 83.88 91 GLY A CA 1
ATOM 667 C C . GLY A 1 91 ? 7.637 -10.714 -18.002 1.00 83.88 91 GLY A C 1
ATOM 668 O O . GLY A 1 91 ? 8.324 -11.693 -17.729 1.00 83.88 91 GLY A O 1
ATOM 669 N N . GLY A 1 92 ? 8.059 -9.468 -17.774 1.00 81.75 92 GLY A N 1
ATOM 670 C CA . GLY A 1 92 ? 9.342 -9.166 -17.137 1.00 81.75 92 GLY A CA 1
ATOM 671 C C . GLY A 1 92 ? 10.524 -9.374 -18.082 1.00 81.75 92 GLY A C 1
ATOM 672 O O . GLY A 1 92 ? 11.242 -10.374 -18.029 1.00 81.75 92 GLY A O 1
ATOM 673 N N . GLU A 1 93 ? 10.729 -8.403 -18.965 1.00 85.44 93 GLU A N 1
ATOM 674 C CA . GLU A 1 93 ? 11.748 -8.432 -20.008 1.00 85.44 93 GLU A CA 1
ATOM 675 C C . GLU A 1 93 ? 13.043 -7.713 -19.598 1.00 85.44 93 GLU A C 1
ATOM 677 O O . GLU A 1 93 ? 13.050 -6.703 -18.888 1.00 85.44 93 GLU A O 1
ATOM 682 N N . TYR A 1 94 ? 14.171 -8.199 -20.130 1.00 82.56 94 TYR A N 1
ATOM 683 C CA . TYR A 1 94 ? 15.446 -7.480 -20.109 1.00 82.56 94 TYR A CA 1
ATOM 684 C C . TYR A 1 94 ? 15.627 -6.722 -21.411 1.00 82.56 94 TYR A C 1
ATOM 686 O O . TYR A 1 94 ? 15.915 -7.301 -22.459 1.00 82.56 94 TYR A O 1
ATOM 694 N N . LEU A 1 95 ? 15.477 -5.408 -21.330 1.00 83.00 95 LEU A N 1
ATOM 695 C CA . LEU A 1 95 ? 15.480 -4.526 -22.484 1.00 83.00 95 LEU A CA 1
ATOM 696 C C . LEU A 1 95 ? 16.819 -3.802 -22.586 1.00 83.00 95 LEU A C 1
ATOM 698 O O . LEU A 1 95 ? 17.468 -3.505 -21.581 1.00 83.00 95 LEU A O 1
ATOM 702 N N . ALA A 1 96 ? 17.254 -3.499 -23.805 1.00 82.19 96 ALA A N 1
ATOM 703 C CA . ALA A 1 96 ? 18.408 -2.630 -23.997 1.00 82.19 96 ALA A CA 1
ATOM 704 C C . ALA A 1 96 ? 18.049 -1.207 -23.551 1.00 82.19 96 ALA A C 1
ATOM 706 O O . ALA A 1 96 ? 17.023 -0.678 -23.979 1.00 82.19 96 ALA A O 1
ATOM 707 N N . ASP A 1 97 ? 18.884 -0.584 -22.716 1.00 79.44 97 ASP A N 1
ATOM 708 C CA . ASP A 1 97 ? 18.703 0.817 -22.339 1.00 79.44 97 ASP A CA 1
ATOM 709 C C . ASP A 1 97 ? 18.914 1.728 -23.565 1.00 79.44 97 ASP A C 1
ATOM 711 O O . ASP A 1 97 ? 20.021 1.779 -24.112 1.00 79.44 97 ASP A O 1
ATOM 715 N N . PRO A 1 98 ? 17.889 2.477 -24.007 1.00 77.62 98 PRO A N 1
ATOM 716 C CA . PRO A 1 98 ? 18.024 3.423 -25.109 1.00 77.62 98 PRO A CA 1
ATOM 717 C C . PRO A 1 98 ? 18.777 4.718 -24.733 1.00 77.62 98 PRO A C 1
ATOM 719 O O . PRO A 1 98 ? 18.840 5.630 -25.559 1.00 77.62 98 PRO A O 1
ATOM 722 N N . GLY A 1 99 ? 19.323 4.839 -23.515 1.00 73.00 99 GLY A N 1
ATOM 723 C CA . GLY A 1 99 ? 20.082 6.007 -23.051 1.00 73.00 99 GLY A CA 1
ATOM 724 C C . GLY A 1 99 ? 19.168 7.160 -22.646 1.00 73.00 99 GLY A C 1
ATOM 725 O O . GLY A 1 99 ? 19.354 8.307 -23.059 1.00 73.00 99 GLY A O 1
ATOM 726 N N . ILE A 1 100 ? 18.110 6.841 -21.907 1.00 65.44 100 ILE A N 1
ATOM 727 C CA . ILE A 1 100 ? 16.968 7.725 -21.687 1.00 65.44 100 ILE A CA 1
ATOM 728 C C . ILE A 1 100 ? 16.733 7.937 -20.192 1.00 65.44 100 ILE A C 1
ATOM 730 O O . ILE A 1 100 ? 16.519 6.973 -19.470 1.00 65.44 100 ILE A O 1
ATOM 734 N N . ASP A 1 101 ? 16.625 9.199 -19.759 1.00 72.69 101 ASP A N 1
ATOM 735 C CA . ASP A 1 101 ? 16.074 9.521 -18.437 1.00 72.69 101 ASP A CA 1
ATOM 736 C C . ASP A 1 101 ? 14.526 9.506 -18.487 1.00 72.69 101 ASP A C 1
ATOM 738 O O . ASP A 1 101 ? 13.922 10.367 -19.149 1.00 72.69 101 ASP A O 1
ATOM 742 N N . PRO A 1 102 ? 13.847 8.544 -17.828 1.00 70.25 102 PRO A N 1
ATOM 743 C CA . PRO A 1 102 ? 12.384 8.486 -17.775 1.00 70.25 102 PRO A CA 1
ATOM 744 C C . PRO A 1 102 ? 11.765 9.651 -16.985 1.00 70.25 102 PRO A C 1
ATOM 746 O O . PRO A 1 102 ? 10.608 10.006 -17.223 1.00 70.25 102 PRO A O 1
ATOM 749 N N . THR A 1 103 ? 12.530 10.302 -16.104 1.00 65.94 103 THR A N 1
ATOM 750 C CA . THR A 1 103 ? 12.084 11.434 -15.273 1.00 65.94 103 THR A CA 1
ATOM 751 C C . THR A 1 103 ? 11.720 12.643 -16.127 1.00 65.94 103 THR A C 1
ATOM 753 O O . THR A 1 103 ? 10.698 13.298 -15.900 1.00 65.94 103 THR A O 1
ATOM 756 N N . ALA A 1 104 ? 12.522 12.893 -17.165 1.00 62.34 104 ALA A N 1
ATOM 757 C CA . ALA A 1 104 ? 12.347 13.996 -18.101 1.00 62.34 104 ALA A CA 1
ATOM 758 C C . ALA A 1 104 ? 11.212 13.759 -19.115 1.00 62.34 104 ALA A C 1
ATOM 760 O O . ALA A 1 104 ? 10.803 14.690 -19.812 1.00 62.34 104 ALA A O 1
ATOM 761 N N . ASN A 1 105 ? 10.694 12.529 -19.238 1.00 65.00 105 ASN A N 1
ATOM 762 C CA . ASN A 1 105 ? 9.712 12.195 -20.267 1.00 65.00 105 ASN A CA 1
ATOM 763 C C . ASN A 1 105 ? 8.725 11.104 -19.819 1.00 65.00 105 ASN A C 1
ATOM 765 O O . ASN A 1 105 ? 8.856 9.931 -20.175 1.00 65.00 105 ASN A O 1
ATOM 769 N N . ARG A 1 106 ? 7.670 11.531 -19.107 1.00 64.88 106 ARG A N 1
ATOM 770 C CA . ARG A 1 106 ? 6.556 10.686 -18.619 1.00 64.88 106 ARG A CA 1
ATOM 771 C C . ARG A 1 106 ? 5.979 9.746 -19.688 1.00 64.88 106 ARG A C 1
ATOM 773 O O . ARG A 1 106 ? 5.571 8.631 -19.384 1.00 64.88 106 ARG A O 1
ATOM 780 N N . SER A 1 107 ? 5.963 10.175 -20.951 1.00 71.62 107 SER A N 1
ATOM 781 C CA . SER A 1 107 ? 5.423 9.390 -22.067 1.00 71.62 107 SER A CA 1
ATOM 782 C C . SER A 1 107 ? 6.209 8.109 -22.349 1.00 71.62 107 SER A C 1
ATOM 784 O O . SER A 1 107 ? 5.694 7.246 -23.061 1.00 71.62 107 SER A O 1
ATOM 786 N N . ARG A 1 108 ? 7.434 7.976 -21.821 1.00 77.06 108 ARG A N 1
ATOM 787 C CA . ARG A 1 108 ? 8.333 6.855 -22.111 1.00 77.06 108 ARG A CA 1
ATOM 788 C C . ARG A 1 108 ? 8.013 5.611 -21.302 1.00 77.06 108 ARG A C 1
ATOM 790 O O . ARG A 1 108 ? 7.848 4.575 -21.925 1.00 77.06 108 ARG A O 1
ATOM 797 N N . VAL A 1 109 ? 7.801 5.703 -19.989 1.00 81.50 109 VAL A N 1
ATOM 798 C CA . VAL A 1 109 ? 7.349 4.541 -19.188 1.00 81.50 109 VAL A CA 1
ATOM 799 C C . VAL A 1 109 ? 6.024 4.010 -19.735 1.00 81.50 109 VAL A C 1
ATOM 801 O O . VAL A 1 109 ? 5.877 2.822 -20.001 1.00 81.50 109 VAL A O 1
ATOM 804 N N . ARG A 1 110 ? 5.104 4.923 -20.065 1.00 82.69 110 ARG A N 1
ATOM 805 C CA . ARG A 1 110 ? 3.850 4.587 -20.746 1.00 82.69 110 ARG A CA 1
ATOM 806 C C . ARG A 1 110 ? 4.068 3.928 -22.116 1.00 82.69 110 ARG A C 1
ATOM 808 O O . ARG A 1 110 ? 3.239 3.135 -22.545 1.00 82.69 110 ARG A O 1
ATOM 815 N N . ALA A 1 111 ? 5.115 4.306 -22.851 1.00 84.44 111 ALA A N 1
ATOM 816 C CA . ALA A 1 111 ? 5.448 3.705 -24.143 1.00 84.44 111 ALA A CA 1
ATOM 817 C C . ALA A 1 111 ? 6.045 2.306 -23.990 1.00 84.44 111 ALA A C 1
ATOM 819 O O . ALA A 1 111 ? 5.639 1.430 -24.740 1.00 84.44 111 ALA A O 1
ATOM 820 N N . PHE A 1 112 ? 6.929 2.099 -23.012 1.00 87.88 112 PHE A N 1
ATOM 821 C CA . PHE A 1 112 ? 7.468 0.782 -22.679 1.00 87.88 112 PHE A CA 1
ATOM 822 C C . PHE A 1 112 ? 6.345 -0.183 -22.310 1.00 87.88 112 PHE A C 1
ATOM 824 O O . PHE A 1 112 ? 6.170 -1.180 -23.000 1.00 87.88 112 PHE A O 1
ATOM 831 N N . ARG A 1 113 ? 5.480 0.201 -21.362 1.00 89.88 113 ARG A N 1
ATOM 832 C CA . ARG A 1 113 ? 4.282 -0.573 -21.012 1.00 89.88 113 ARG A CA 1
ATOM 833 C C . ARG A 1 113 ? 3.455 -0.948 -22.242 1.00 89.88 113 ARG A C 1
ATOM 835 O O . ARG A 1 113 ? 3.130 -2.105 -22.426 1.00 89.88 113 ARG A O 1
ATOM 842 N N . ARG A 1 114 ? 3.138 0.010 -23.122 1.00 87.81 114 ARG A N 1
ATOM 843 C CA . ARG A 1 114 ? 2.336 -0.263 -24.335 1.00 87.81 114 ARG A CA 1
ATOM 844 C C . ARG A 1 114 ? 2.978 -1.247 -25.319 1.00 87.81 114 ARG A C 1
ATOM 846 O O . ARG A 1 114 ? 2.262 -1.773 -26.159 1.00 87.81 114 ARG A O 1
ATOM 853 N N . VAL A 1 115 ? 4.302 -1.390 -25.310 1.00 89.44 115 VAL A N 1
ATOM 854 C CA . VAL A 1 115 ? 5.030 -2.222 -26.281 1.00 89.44 115 VAL A CA 1
ATOM 855 C C . VAL A 1 115 ? 5.391 -3.583 -25.693 1.00 89.44 115 VAL A C 1
ATOM 857 O O . VAL A 1 115 ? 5.351 -4.568 -26.423 1.00 89.44 115 VAL A O 1
ATOM 860 N N . HIS A 1 116 ? 5.730 -3.630 -24.405 1.00 90.38 116 HIS A N 1
ATOM 861 C CA . HIS A 1 116 ? 6.297 -4.808 -23.745 1.00 90.38 116 HIS A CA 1
ATOM 862 C C . HIS A 1 116 ? 5.299 -5.533 -22.836 1.00 90.38 116 HIS A C 1
ATOM 864 O O . HIS A 1 116 ? 5.441 -6.726 -22.604 1.00 90.38 116 HIS A O 1
ATOM 870 N N . MET A 1 117 ? 4.222 -4.866 -22.412 1.00 91.88 117 MET A N 1
ATOM 871 C CA . MET A 1 117 ? 3.157 -5.508 -21.651 1.00 91.88 117 MET A CA 1
ATOM 872 C C . MET A 1 117 ? 2.072 -6.027 -22.594 1.00 91.88 117 MET A C 1
ATOM 874 O O . MET A 1 117 ? 1.478 -5.269 -23.363 1.00 91.88 117 MET A O 1
ATOM 878 N N . ALA A 1 118 ? 1.759 -7.318 -22.508 1.00 90.12 118 ALA A N 1
ATOM 879 C CA . ALA A 1 118 ? 0.666 -7.892 -23.287 1.00 90.12 118 ALA A CA 1
ATOM 880 C C . ALA A 1 118 ? -0.694 -7.288 -22.879 1.00 90.12 118 ALA A C 1
ATOM 882 O O . ALA A 1 118 ? -1.025 -7.273 -21.694 1.00 90.12 118 ALA A O 1
ATOM 883 N N . ASP A 1 119 ? -1.540 -6.918 -23.851 1.00 88.94 119 ASP A N 1
ATOM 884 C CA . ASP A 1 119 ? -2.865 -6.297 -23.625 1.00 88.94 119 ASP A CA 1
ATOM 885 C C . ASP A 1 119 ? -3.728 -7.041 -22.588 1.00 88.94 119 ASP A C 1
ATOM 887 O O . ASP A 1 119 ? -4.435 -6.439 -21.783 1.00 88.94 119 ASP A O 1
ATOM 891 N N . ARG A 1 120 ? -3.643 -8.378 -22.562 1.00 86.25 120 ARG A N 1
ATOM 892 C CA . ARG A 1 120 ? -4.392 -9.231 -21.619 1.00 86.25 120 ARG A CA 1
ATOM 893 C C . ARG A 1 120 ? -4.030 -8.995 -20.147 1.00 86.25 120 ARG A C 1
ATOM 895 O O . ARG A 1 120 ? -4.809 -9.363 -19.275 1.00 86.25 120 ARG A O 1
ATOM 902 N N . ARG A 1 121 ? -2.843 -8.448 -19.878 1.00 89.75 121 ARG A N 1
ATOM 903 C CA . ARG A 1 121 ? -2.305 -8.186 -18.537 1.00 89.75 121 ARG A CA 1
ATOM 904 C C . ARG A 1 121 ? -2.622 -6.772 -18.076 1.00 89.75 121 ARG A C 1
ATOM 906 O O . ARG A 1 121 ? -2.694 -6.547 -16.876 1.00 89.75 121 ARG A O 1
ATOM 913 N N . GLU A 1 122 ? -2.877 -5.849 -19.002 1.00 87.25 122 GLU A N 1
ATOM 914 C CA . GLU A 1 122 ? -3.168 -4.442 -18.719 1.00 87.25 122 GLU A CA 1
ATOM 915 C C . GLU A 1 122 ? -4.233 -4.202 -17.624 1.00 87.25 122 GLU A C 1
ATOM 917 O O . GLU A 1 122 ? -4.007 -3.346 -16.768 1.00 87.25 122 GLU A O 1
ATOM 922 N N . PRO A 1 123 ? -5.373 -4.927 -17.589 1.00 86.00 123 PRO A N 1
ATOM 923 C CA . PRO A 1 123 ? -6.385 -4.717 -16.553 1.00 86.00 123 PRO A CA 1
ATOM 924 C C . PRO A 1 123 ? -6.076 -5.405 -15.211 1.00 86.00 123 PRO A C 1
ATOM 926 O O . PRO A 1 123 ? -6.860 -5.246 -14.278 1.00 86.00 123 PRO A O 1
ATOM 929 N N . ILE A 1 124 ? -5.002 -6.196 -15.124 1.00 87.19 124 ILE A N 1
ATOM 930 C CA . ILE A 1 124 ? -4.683 -7.064 -13.976 1.00 87.19 124 ILE A CA 1
ATOM 931 C C . ILE A 1 124 ? -3.375 -6.634 -13.299 1.00 87.19 124 ILE A C 1
ATOM 933 O O . ILE A 1 124 ? -3.295 -6.604 -12.076 1.00 87.19 124 ILE A O 1
ATOM 937 N N . PHE A 1 125 ? -2.352 -6.319 -14.092 1.00 92.50 125 PHE A N 1
ATOM 938 C CA . PHE A 1 125 ? -0.993 -6.073 -13.627 1.00 92.50 125 PHE A CA 1
ATOM 939 C C . PHE A 1 125 ? -0.690 -4.576 -13.538 1.00 92.50 125 PHE A C 1
ATOM 941 O O . PHE A 1 125 ? -1.052 -3.783 -14.410 1.00 92.50 125 PHE A O 1
ATOM 948 N N . HIS A 1 126 ? 0.073 -4.213 -12.515 1.00 93.81 126 HIS A N 1
ATOM 949 C CA . HIS A 1 126 ? 0.808 -2.958 -12.461 1.00 93.81 126 HIS A CA 1
ATOM 950 C C . HIS A 1 126 ? 2.148 -3.128 -13.185 1.00 93.81 126 HIS A C 1
ATOM 952 O O . HIS A 1 126 ? 2.761 -4.190 -13.116 1.00 93.81 126 HIS A O 1
ATOM 958 N N . TYR A 1 127 ? 2.611 -2.096 -13.886 1.00 94.19 127 TYR A N 1
ATOM 959 C CA . TYR A 1 127 ? 3.838 -2.157 -14.684 1.00 94.19 127 TYR A CA 1
ATOM 960 C C . TYR A 1 127 ? 4.977 -1.378 -14.018 1.00 94.19 127 TYR A C 1
ATOM 962 O O . TYR A 1 127 ? 4.947 -0.147 -13.955 1.00 94.19 127 TYR A O 1
ATOM 970 N N . GLY A 1 128 ? 5.992 -2.085 -13.536 1.00 93.44 128 GLY A N 1
ATOM 971 C CA . GLY A 1 128 ? 7.237 -1.520 -13.033 1.00 93.44 128 GLY A CA 1
ATOM 972 C C . GLY A 1 128 ? 8.327 -1.528 -14.103 1.00 93.44 128 GLY A C 1
ATOM 973 O O . GLY A 1 128 ? 8.520 -2.515 -14.804 1.00 93.44 128 GLY A O 1
ATOM 974 N N . LEU A 1 129 ? 9.088 -0.440 -14.200 1.00 91.38 129 LEU A N 1
ATOM 975 C CA . LEU A 1 129 ? 10.287 -0.376 -15.035 1.00 91.38 129 LEU A CA 1
ATOM 976 C C . LEU A 1 129 ? 11.515 -0.062 -14.180 1.00 91.38 129 LEU A C 1
ATOM 978 O O . LEU A 1 129 ? 11.624 1.021 -13.606 1.00 91.38 129 LEU A O 1
ATOM 982 N N . VAL A 1 130 ? 12.474 -0.980 -14.128 1.00 89.38 130 VAL A N 1
ATOM 983 C CA . VAL A 1 130 ? 13.787 -0.715 -13.536 1.00 89.38 130 VAL A CA 1
ATOM 984 C C . VAL A 1 130 ? 14.677 -0.063 -14.584 1.00 89.38 130 VAL A C 1
ATOM 986 O O . VAL A 1 130 ? 14.933 -0.641 -15.639 1.00 89.38 130 VAL A O 1
ATOM 989 N N . VAL A 1 131 ? 15.189 1.129 -14.286 1.00 86.56 131 VAL A N 1
ATOM 990 C CA . VAL A 1 131 ? 16.127 1.846 -15.158 1.00 86.56 131 VAL A CA 1
ATOM 991 C C . VAL A 1 131 ? 17.529 1.887 -14.545 1.00 86.56 131 VAL A C 1
ATOM 993 O O . VAL A 1 131 ? 17.659 1.958 -13.321 1.00 86.56 131 VAL A O 1
ATOM 996 N N . PRO A 1 132 ? 18.604 1.841 -15.349 1.00 82.06 132 PRO A N 1
ATOM 997 C CA . PRO A 1 132 ? 19.969 1.791 -14.828 1.00 82.06 132 PRO A CA 1
ATOM 998 C C . PRO A 1 132 ? 20.387 3.091 -14.139 1.00 82.06 132 PRO A C 1
ATOM 1000 O O . PRO A 1 132 ? 21.115 3.046 -13.147 1.00 82.06 132 PRO A O 1
ATOM 1003 N N . ASN A 1 133 ? 19.935 4.233 -14.662 1.00 81.88 133 ASN A N 1
ATOM 1004 C CA . ASN A 1 133 ? 20.245 5.551 -14.132 1.00 81.88 133 ASN A CA 1
ATOM 1005 C C . ASN A 1 133 ? 19.113 6.547 -14.420 1.00 81.88 133 ASN A C 1
ATOM 1007 O O . ASN A 1 133 ? 18.529 6.516 -15.504 1.00 81.88 133 ASN A O 1
ATOM 1011 N N . ALA A 1 134 ? 18.844 7.449 -13.482 1.00 85.81 134 ALA A N 1
ATOM 1012 C CA . ALA A 1 134 ? 17.911 8.563 -13.647 1.00 85.81 134 ALA A CA 1
ATOM 1013 C C . ALA A 1 134 ? 18.338 9.763 -12.781 1.00 85.81 134 ALA A C 1
ATOM 1015 O O . ALA A 1 134 ? 19.375 9.721 -12.126 1.00 85.81 134 ALA A O 1
ATOM 1016 N N . THR A 1 135 ? 17.535 10.827 -12.778 1.00 87.88 135 THR A N 1
ATOM 1017 C CA . THR A 1 135 ? 17.708 12.009 -11.906 1.00 87.88 135 THR A CA 1
ATOM 1018 C C . THR A 1 135 ? 16.898 11.924 -10.601 1.00 87.88 135 THR A C 1
ATOM 1020 O O . THR A 1 135 ? 16.975 12.807 -9.753 1.00 87.88 135 THR A O 1
ATOM 1023 N N . THR A 1 136 ? 16.112 10.858 -10.420 1.00 88.50 136 THR A N 1
ATOM 1024 C CA . THR A 1 136 ? 15.379 10.525 -9.186 1.00 88.50 136 THR A CA 1
ATOM 1025 C C . THR A 1 136 ? 15.397 9.014 -8.963 1.00 88.50 136 THR A C 1
ATOM 1027 O O . THR A 1 136 ? 15.579 8.249 -9.911 1.00 88.50 136 THR A O 1
ATOM 1030 N N . VAL A 1 137 ? 15.178 8.573 -7.723 1.00 88.25 137 VAL A N 1
ATOM 1031 C CA . VAL A 1 137 ? 15.129 7.146 -7.365 1.00 88.25 137 VAL A CA 1
ATOM 1032 C C . VAL A 1 137 ? 13.911 6.422 -7.932 1.00 88.25 137 VAL A C 1
ATOM 1034 O O . VAL A 1 137 ? 13.985 5.218 -8.165 1.00 88.25 137 VAL A O 1
ATOM 1037 N N . GLY A 1 138 ? 12.812 7.127 -8.192 1.00 91.31 138 GLY A N 1
ATOM 1038 C CA . GLY A 1 138 ? 11.590 6.539 -8.725 1.00 91.31 138 GLY A CA 1
ATOM 1039 C C . GLY A 1 138 ? 10.529 7.575 -9.067 1.00 91.31 138 GLY A C 1
ATOM 1040 O O . GLY A 1 138 ? 10.701 8.773 -8.803 1.00 91.31 138 GLY A O 1
ATOM 1041 N N . ARG A 1 139 ? 9.479 7.102 -9.748 1.00 91.06 139 ARG A N 1
ATOM 1042 C CA . ARG A 1 139 ? 8.238 7.850 -9.964 1.00 91.06 139 ARG A CA 1
ATOM 1043 C C . ARG A 1 139 ? 7.087 6.958 -10.420 1.00 91.06 139 ARG A C 1
ATOM 1045 O O . ARG A 1 139 ? 7.232 6.198 -11.381 1.00 91.06 139 ARG A O 1
ATOM 1052 N N . ALA A 1 140 ? 5.910 7.189 -9.857 1.00 90.31 140 ALA A N 1
ATOM 1053 C CA . ALA A 1 140 ? 4.668 6.565 -10.266 1.00 90.31 140 ALA A CA 1
ATOM 1054 C C . ALA A 1 140 ? 3.882 7.388 -11.295 1.00 90.31 140 ALA A C 1
ATOM 1056 O O . ALA A 1 140 ? 3.893 8.622 -11.353 1.00 90.31 140 ALA A O 1
ATOM 1057 N N . PHE A 1 141 ? 3.125 6.655 -12.099 1.00 88.19 141 PHE A N 1
ATOM 1058 C CA . PHE A 1 141 ? 2.160 7.119 -13.082 1.00 88.19 141 PHE A CA 1
ATOM 1059 C C . PHE A 1 141 ? 0.837 6.411 -12.789 1.00 88.19 141 PHE A C 1
ATOM 1061 O O . PHE A 1 141 ? 0.413 5.524 -13.523 1.00 88.19 141 PHE A O 1
ATOM 1068 N N . ALA A 1 142 ? 0.190 6.792 -11.685 1.00 83.44 142 ALA A N 1
ATOM 1069 C CA . ALA A 1 142 ? -0.991 6.097 -11.165 1.00 83.44 142 ALA A CA 1
ATOM 1070 C C . ALA A 1 142 ? -2.130 5.938 -12.188 1.00 83.44 142 ALA A C 1
ATOM 1072 O O . ALA A 1 142 ? -2.771 4.897 -12.238 1.00 83.44 142 ALA A O 1
ATOM 1073 N N . ALA A 1 143 ? -2.336 6.927 -13.066 1.00 81.81 143 ALA A N 1
ATOM 1074 C CA . ALA A 1 143 ? -3.342 6.855 -14.132 1.00 81.81 143 ALA A CA 1
ATOM 1075 C C . ALA A 1 143 ? -3.065 5.764 -15.187 1.00 81.81 143 ALA A C 1
ATOM 1077 O O . ALA A 1 143 ? -3.967 5.399 -15.934 1.00 81.81 143 ALA A O 1
ATOM 1078 N N . ASP A 1 144 ? -1.827 5.274 -15.262 1.00 84.38 144 ASP A N 1
ATOM 1079 C CA . ASP A 1 144 ? -1.380 4.233 -16.186 1.00 84.38 144 ASP A CA 1
ATOM 1080 C C . ASP A 1 144 ? -1.091 2.900 -15.463 1.00 84.38 144 ASP A C 1
ATOM 1082 O O . ASP A 1 144 ? -0.574 1.976 -16.091 1.00 84.38 144 ASP A O 1
ATOM 1086 N N . SER A 1 145 ? -1.377 2.798 -14.153 1.00 90.00 145 SER A N 1
ATOM 1087 C CA . SER A 1 145 ? -0.983 1.667 -13.293 1.00 90.00 145 SER A CA 1
ATOM 1088 C C . SER A 1 145 ? 0.492 1.293 -13.468 1.00 90.00 145 SER A C 1
ATOM 1090 O O . SER A 1 145 ? 0.844 0.121 -13.572 1.00 90.00 145 SER A O 1
ATOM 1092 N N . ALA A 1 146 ? 1.360 2.302 -13.568 1.00 91.69 146 ALA A N 1
ATOM 1093 C CA . ALA A 1 146 ? 2.765 2.107 -13.897 1.00 91.69 146 ALA A CA 1
ATOM 1094 C C . ALA A 1 146 ? 3.686 2.931 -13.002 1.00 91.69 146 ALA A C 1
ATOM 1096 O O . ALA A 1 146 ? 3.282 3.963 -12.469 1.00 91.69 146 ALA A O 1
ATOM 1097 N N . PHE A 1 147 ? 4.941 2.518 -12.892 1.00 93.31 147 PHE A N 1
ATOM 1098 C CA . PHE A 1 147 ? 5.991 3.260 -12.206 1.00 93.31 147 PHE A CA 1
ATOM 1099 C C . PHE A 1 147 ? 7.373 2.925 -12.771 1.00 93.31 147 PHE A C 1
ATOM 1101 O O . PHE A 1 147 ? 7.542 1.945 -13.495 1.00 93.31 147 PHE A O 1
ATOM 1108 N N . PHE A 1 148 ? 8.376 3.739 -12.442 1.00 91.94 148 PHE A N 1
ATOM 1109 C CA . PHE A 1 148 ? 9.775 3.359 -12.620 1.00 91.94 148 PHE A CA 1
ATOM 1110 C C . PHE A 1 148 ? 10.556 3.497 -11.318 1.00 91.94 148 PHE A C 1
ATOM 1112 O O . PHE A 1 148 ? 10.211 4.318 -10.469 1.00 91.94 148 PHE A O 1
ATOM 1119 N N . VAL A 1 149 ? 11.637 2.728 -11.210 1.00 91.44 149 VAL A N 1
ATOM 1120 C CA . VAL A 1 149 ? 12.647 2.849 -10.153 1.00 91.44 149 VAL A CA 1
ATOM 1121 C C . VAL A 1 149 ? 14.045 2.828 -10.762 1.00 91.44 149 VAL A C 1
ATOM 1123 O O . VAL A 1 149 ? 14.296 2.128 -11.743 1.00 91.44 149 VAL A O 1
ATOM 1126 N N . ALA A 1 150 ? 14.964 3.605 -10.203 1.00 87.88 150 ALA A N 1
ATOM 1127 C CA . ALA A 1 150 ? 16.309 3.775 -10.725 1.00 87.88 150 ALA A CA 1
ATOM 1128 C C . ALA A 1 150 ? 17.332 3.011 -9.880 1.00 87.88 150 ALA A C 1
ATOM 1130 O O . ALA A 1 150 ? 17.413 3.163 -8.659 1.00 87.88 150 ALA A O 1
ATOM 1131 N N . ALA A 1 151 ? 18.139 2.178 -10.538 1.00 83.12 151 ALA A N 1
ATOM 1132 C CA . ALA A 1 151 ? 19.243 1.463 -9.901 1.00 83.12 151 ALA A CA 1
ATOM 1133 C C . ALA A 1 151 ? 20.394 2.405 -9.506 1.00 83.12 151 ALA A C 1
ATOM 1135 O O . ALA A 1 151 ? 21.176 2.074 -8.612 1.00 83.12 151 ALA A O 1
ATOM 1136 N N . SER A 1 152 ? 20.487 3.565 -10.163 1.00 82.38 152 SER A N 1
ATOM 1137 C CA . SER A 1 152 ? 21.400 4.658 -9.822 1.00 82.38 152 SER A CA 1
ATOM 1138 C C . SER A 1 152 ? 20.733 6.019 -10.039 1.00 82.38 152 SER A C 1
ATOM 1140 O O . SER A 1 152 ? 19.877 6.158 -10.916 1.00 82.38 152 SER A O 1
ATOM 1142 N N . VAL A 1 153 ? 21.154 7.024 -9.277 1.00 84.81 153 VAL A N 1
ATOM 1143 C CA . VAL A 1 153 ? 20.783 8.429 -9.458 1.00 84.81 153 VAL A CA 1
ATOM 1144 C C . VAL A 1 153 ? 22.042 9.226 -9.748 1.00 84.81 153 VAL A C 1
ATOM 1146 O O . VAL A 1 153 ? 22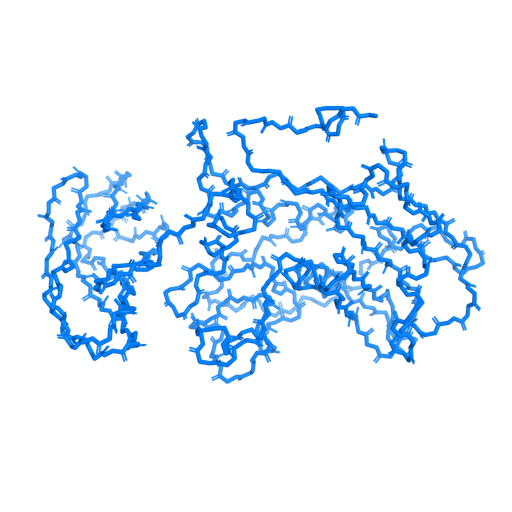.987 9.180 -8.968 1.00 84.81 153 VAL A O 1
ATOM 1149 N N . ASP A 1 154 ? 22.083 9.907 -10.892 1.00 83.75 154 ASP A N 1
ATOM 1150 C CA . ASP A 1 154 ? 23.250 10.682 -11.343 1.00 83.75 154 ASP A CA 1
ATOM 1151 C C . ASP A 1 154 ? 24.588 9.906 -11.277 1.00 83.75 154 ASP A C 1
ATOM 1153 O O . ASP A 1 154 ? 25.658 10.460 -11.034 1.00 83.75 154 ASP A O 1
ATOM 1157 N N . GLY A 1 155 ? 24.534 8.593 -11.530 1.00 77.38 155 GLY A N 1
ATOM 1158 C CA . GLY A 1 155 ? 25.678 7.679 -11.493 1.00 77.38 155 GLY A CA 1
ATOM 1159 C C . GLY A 1 155 ? 25.991 7.087 -10.114 1.00 77.38 155 GLY A C 1
ATOM 1160 O O . GLY A 1 155 ? 26.827 6.185 -10.022 1.00 77.38 155 GLY A O 1
ATOM 1161 N N . GLU A 1 156 ? 25.311 7.527 -9.056 1.00 77.50 156 GLU A N 1
ATOM 1162 C CA . GLU A 1 156 ? 25.433 6.969 -7.709 1.00 77.50 156 GLU A CA 1
ATOM 1163 C C . GLU A 1 156 ? 24.428 5.839 -7.487 1.00 77.50 156 GLU A C 1
ATOM 1165 O O . GLU A 1 156 ? 23.238 5.979 -7.749 1.00 77.50 156 GLU A O 1
ATOM 1170 N N . ARG A 1 157 ? 24.896 4.685 -7.005 1.00 79.19 157 ARG A N 1
ATOM 1171 C CA . ARG A 1 157 ? 24.054 3.484 -6.889 1.00 79.19 157 ARG A CA 1
ATOM 1172 C C . ARG A 1 157 ? 23.041 3.621 -5.759 1.00 79.19 157 ARG A C 1
ATOM 1174 O O . ARG A 1 157 ? 23.415 3.900 -4.621 1.00 79.19 157 ARG A O 1
ATOM 1181 N N . THR A 1 158 ? 21.790 3.288 -6.049 1.00 78.69 158 THR A N 1
ATOM 1182 C CA . THR A 1 158 ? 20.724 3.213 -5.049 1.00 78.69 158 THR A CA 1
ATOM 1183 C C . THR A 1 158 ? 20.995 2.056 -4.086 1.00 78.69 158 THR A C 1
ATOM 1185 O O . THR A 1 158 ? 21.216 0.912 -4.501 1.00 78.69 158 THR A O 1
ATOM 1188 N N . ALA A 1 159 ? 20.974 2.331 -2.780 1.00 78.81 159 ALA A N 1
ATOM 1189 C CA . ALA A 1 159 ? 21.148 1.299 -1.763 1.00 78.81 159 ALA A CA 1
ATOM 1190 C C . ALA A 1 159 ? 19.985 0.295 -1.793 1.00 78.81 159 ALA A C 1
ATOM 1192 O O . ALA A 1 159 ? 18.843 0.653 -2.064 1.00 78.81 159 ALA A O 1
ATOM 1193 N N . ARG A 1 160 ? 20.247 -0.969 -1.440 1.00 78.44 160 ARG A N 1
ATOM 1194 C CA . ARG A 1 160 ? 19.248 -2.054 -1.486 1.00 78.44 160 ARG A CA 1
ATOM 1195 C C . ARG A 1 160 ? 17.947 -1.727 -0.740 1.00 78.44 160 ARG A C 1
ATOM 1197 O O . ARG A 1 160 ? 16.869 -1.981 -1.267 1.00 78.44 160 ARG A O 1
ATOM 1204 N N . GLY A 1 161 ? 18.054 -1.183 0.474 1.00 78.38 161 GLY A N 1
ATOM 1205 C CA . GLY A 1 161 ? 16.889 -0.798 1.276 1.00 78.38 161 GLY A CA 1
ATOM 1206 C C . GLY A 1 161 ? 16.093 0.334 0.641 1.00 78.38 161 GLY A C 1
ATOM 1207 O O . GLY A 1 161 ? 14.878 0.233 0.544 1.00 78.38 161 GLY A O 1
ATOM 1208 N N . GLN A 1 162 ? 16.790 1.338 0.110 1.00 83.8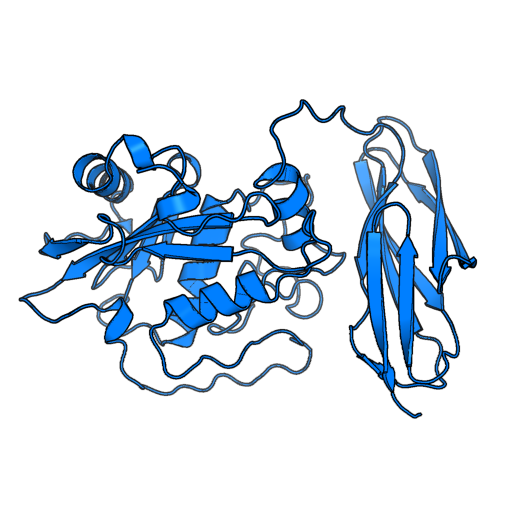8 162 GLN A N 1
ATOM 1209 C CA . GLN A 1 162 ? 16.182 2.440 -0.630 1.00 83.88 162 GLN A CA 1
ATOM 1210 C C . GLN A 1 162 ? 15.501 1.977 -1.907 1.00 83.88 162 GLN A C 1
ATOM 1212 O O . GLN A 1 162 ? 14.415 2.443 -2.222 1.00 83.88 162 GLN A O 1
ATOM 1217 N N . PHE A 1 163 ? 16.081 1.014 -2.612 1.00 84.12 163 PHE A N 1
ATOM 1218 C CA . PHE A 1 163 ? 15.470 0.451 -3.805 1.00 84.12 163 PHE A CA 1
ATOM 1219 C C . PHE A 1 163 ? 14.177 -0.314 -3.474 1.00 84.12 163 PHE A C 1
ATOM 1221 O O . PHE A 1 163 ? 13.172 -0.117 -4.146 1.00 84.12 163 PHE A O 1
ATOM 1228 N N . ALA A 1 164 ? 14.171 -1.127 -2.406 1.00 85.94 164 ALA A N 1
ATOM 1229 C CA . ALA A 1 164 ? 12.963 -1.810 -1.924 1.00 85.94 164 ALA A CA 1
ATOM 1230 C C . ALA A 1 164 ? 11.879 -0.813 -1.489 1.00 85.94 164 ALA A C 1
ATOM 1232 O O . ALA A 1 164 ? 10.738 -0.909 -1.929 1.00 85.94 164 ALA A O 1
ATOM 1233 N N . SER A 1 165 ? 12.275 0.163 -0.671 1.00 88.62 165 SER A N 1
ATOM 1234 C CA . SER A 1 165 ? 11.429 1.253 -0.188 1.00 88.62 165 SER A CA 1
ATOM 1235 C C . SER A 1 165 ? 10.808 2.030 -1.353 1.00 88.62 165 SER A C 1
ATOM 1237 O O . SER A 1 165 ? 9.597 2.213 -1.399 1.00 88.62 165 SER A O 1
ATOM 1239 N N . THR A 1 166 ? 11.606 2.373 -2.368 1.00 91.81 166 THR A N 1
ATOM 1240 C CA . THR A 1 166 ? 11.122 3.083 -3.558 1.00 91.81 166 THR A CA 1
ATOM 1241 C C . THR A 1 166 ? 10.152 2.224 -4.369 1.00 91.81 166 THR A C 1
ATOM 1243 O O . THR A 1 166 ? 9.111 2.722 -4.773 1.00 91.81 166 THR A O 1
ATOM 1246 N N . ILE A 1 167 ? 10.419 0.926 -4.574 1.00 92.75 167 ILE A N 1
ATOM 1247 C CA . ILE A 1 167 ? 9.446 0.037 -5.238 1.00 92.75 167 ILE A CA 1
ATOM 1248 C C . ILE A 1 167 ? 8.113 0.052 -4.484 1.00 92.75 167 ILE A C 1
ATOM 1250 O O . ILE A 1 167 ? 7.075 0.238 -5.113 1.00 92.75 167 ILE A O 1
ATOM 1254 N N . SER A 1 168 ? 8.135 -0.108 -3.158 1.00 94.25 168 SER A N 1
ATOM 1255 C CA . SER A 1 168 ? 6.921 -0.076 -2.335 1.00 94.25 168 SER A CA 1
ATOM 1256 C C . SER A 1 168 ? 6.191 1.264 -2.432 1.00 94.25 168 SER A C 1
ATOM 1258 O O . SER A 1 168 ? 4.977 1.275 -2.616 1.00 94.25 168 SER A O 1
ATOM 1260 N N . HIS A 1 169 ? 6.922 2.379 -2.365 1.00 94.94 169 HIS A N 1
ATOM 1261 C CA . HIS A 1 169 ? 6.381 3.732 -2.486 1.00 94.94 169 HIS A CA 1
ATOM 1262 C C . HIS A 1 169 ? 5.651 3.929 -3.821 1.00 94.94 169 HIS A C 1
ATOM 1264 O O . HIS A 1 169 ? 4.462 4.249 -3.873 1.00 94.94 169 HIS A O 1
ATOM 1270 N N . GLU A 1 170 ? 6.339 3.647 -4.927 1.00 95.00 170 GLU A N 1
ATOM 1271 C CA . GLU A 1 170 ? 5.779 3.876 -6.255 1.00 95.00 170 GLU A CA 1
ATOM 1272 C C . GLU A 1 170 ? 4.661 2.881 -6.605 1.00 95.00 170 GLU A C 1
ATOM 1274 O O . GLU A 1 170 ? 3.677 3.242 -7.262 1.00 95.00 170 GLU A O 1
ATOM 1279 N N . LEU A 1 171 ? 4.761 1.638 -6.123 1.00 94.94 171 LEU A N 1
ATOM 1280 C CA . LEU A 1 171 ? 3.675 0.666 -6.206 1.00 94.94 171 LEU A CA 1
ATOM 1281 C C . LEU A 1 171 ? 2.449 1.165 -5.429 1.00 94.94 171 LEU A C 1
ATOM 1283 O O . LEU A 1 171 ? 1.346 1.106 -5.970 1.00 94.94 171 LEU A O 1
ATOM 1287 N N . GLY A 1 172 ? 2.629 1.729 -4.231 1.00 93.69 172 GLY A N 1
ATOM 1288 C CA . GLY A 1 172 ? 1.562 2.332 -3.429 1.00 93.69 172 GLY A CA 1
ATOM 1289 C C . GLY A 1 172 ? 0.786 3.410 -4.188 1.00 93.69 172 GLY A C 1
ATOM 1290 O O . GLY A 1 172 ? -0.446 3.374 -4.242 1.00 93.69 172 GLY A O 1
ATOM 1291 N N . HIS A 1 173 ? 1.484 4.317 -4.876 1.00 92.62 173 HIS A N 1
ATOM 1292 C CA . HIS A 1 173 ? 0.842 5.292 -5.762 1.00 92.62 173 HIS A CA 1
ATOM 1293 C C . HIS A 1 173 ? 0.086 4.632 -6.914 1.00 92.62 173 HIS A C 1
ATOM 1295 O O . HIS A 1 173 ? -1.022 5.054 -7.250 1.00 92.62 173 HIS A O 1
ATOM 1301 N N . SER A 1 174 ? 0.666 3.600 -7.531 1.00 91.00 174 SER A N 1
ATOM 1302 C CA . SER A 1 174 ? -0.000 2.872 -8.614 1.00 91.00 174 SER A CA 1
ATOM 1303 C C . SER A 1 174 ? -1.267 2.147 -8.138 1.00 91.00 174 SER A C 1
ATOM 1305 O O . SER A 1 174 ? -2.204 2.001 -8.917 1.00 91.00 174 SER A O 1
ATOM 1307 N N . LEU A 1 175 ? -1.326 1.774 -6.854 1.00 90.25 175 LEU A N 1
ATOM 1308 C CA . LEU A 1 175 ? -2.497 1.218 -6.171 1.00 90.25 175 LEU A CA 1
ATOM 1309 C C . LEU A 1 175 ? -3.486 2.294 -5.690 1.00 90.25 175 LEU A C 1
ATOM 1311 O O . LEU A 1 175 ? -4.543 1.956 -5.160 1.00 90.25 175 LEU A O 1
ATOM 1315 N N . GLY A 1 176 ? -3.181 3.578 -5.895 1.00 85.69 176 GLY A N 1
ATOM 1316 C CA . GLY A 1 176 ? -4.090 4.696 -5.647 1.00 85.69 176 GLY A CA 1
ATOM 1317 C C . GLY A 1 176 ? -3.849 5.478 -4.355 1.00 85.69 176 GLY A C 1
ATOM 1318 O O . GLY A 1 176 ? -4.626 6.391 -4.075 1.00 85.69 176 GLY A O 1
ATOM 1319 N N . LEU A 1 177 ? -2.778 5.195 -3.605 1.00 88.75 177 LEU A N 1
ATOM 1320 C CA . LEU A 1 177 ? -2.345 6.049 -2.495 1.00 88.75 177 LEU A CA 1
ATOM 1321 C C . LEU A 1 177 ? -1.821 7.369 -3.067 1.00 88.75 177 LEU A C 1
ATOM 1323 O O . LEU A 1 177 ? -0.650 7.496 -3.399 1.00 88.75 177 LEU A O 1
ATOM 1327 N N . LEU A 1 178 ? -2.703 8.343 -3.263 1.00 83.06 178 LEU A N 1
ATOM 1328 C CA . LEU A 1 178 ? -2.384 9.626 -3.884 1.00 83.06 178 LEU A CA 1
ATOM 1329 C C . LEU A 1 178 ? -2.569 10.747 -2.884 1.00 83.06 178 LEU A C 1
ATOM 1331 O O . LEU A 1 178 ? -3.620 10.818 -2.242 1.00 83.06 178 LEU A O 1
ATOM 1335 N N . ARG A 1 179 ? -1.622 11.689 -2.838 1.00 77.69 179 ARG A N 1
ATOM 1336 C CA . ARG A 1 179 ? -1.786 12.898 -2.032 1.00 77.69 179 ARG A CA 1
ATOM 1337 C C . ARG A 1 179 ? -3.032 13.667 -2.468 1.00 77.69 179 ARG A C 1
ATOM 1339 O O . ARG A 1 179 ? -3.052 14.307 -3.519 1.00 77.69 179 ARG A O 1
ATOM 1346 N N . THR A 1 180 ? -4.074 13.627 -1.642 1.00 64.81 180 THR A N 1
ATOM 1347 C CA . THR A 1 180 ? -5.376 14.227 -1.954 1.00 64.81 180 THR A CA 1
ATOM 1348 C C . THR A 1 180 ? -5.806 15.143 -0.815 1.00 64.81 180 THR A C 1
ATOM 1350 O O . THR A 1 180 ? -6.256 14.684 0.240 1.00 64.81 180 THR A O 1
ATOM 1353 N N . ARG A 1 181 ? -5.682 16.458 -1.042 1.00 53.06 181 ARG A N 1
ATOM 1354 C CA . ARG A 1 181 ? -5.982 17.471 -0.024 1.00 53.06 181 ARG A CA 1
ATOM 1355 C C . ARG A 1 181 ? -7.403 17.362 0.511 1.00 53.06 181 ARG A C 1
ATOM 1357 O O . ARG A 1 181 ? -8.346 17.262 -0.270 1.00 53.06 181 ARG A O 1
ATOM 1364 N N . GLY A 1 182 ? -7.550 17.410 1.836 1.00 47.25 182 GLY A N 1
ATOM 1365 C CA . GLY A 1 182 ? -8.854 17.429 2.507 1.00 47.25 182 GLY A CA 1
ATOM 1366 C C . GLY A 1 182 ? -9.573 16.077 2.569 1.00 47.25 182 GLY A C 1
ATOM 1367 O O . GLY A 1 182 ? -10.733 16.023 2.961 1.00 47.25 182 GLY A O 1
ATOM 1368 N N . THR A 1 183 ? -8.905 14.977 2.206 1.00 51.53 183 THR A N 1
ATOM 1369 C CA . THR A 1 183 ? -9.482 13.616 2.259 1.00 51.53 183 THR A CA 1
ATOM 1370 C C . THR A 1 183 ? -8.782 12.704 3.273 1.00 51.53 183 THR A C 1
ATOM 1372 O O . THR A 1 183 ? -9.068 11.506 3.344 1.00 51.53 183 THR A O 1
ATOM 1375 N N . GLY A 1 184 ? -7.867 13.267 4.068 1.00 53.06 184 GLY A N 1
ATOM 1376 C CA . GLY A 1 184 ? -6.940 12.549 4.949 1.00 53.06 184 GLY A CA 1
ATOM 1377 C C . GLY A 1 184 ? -5.642 12.125 4.270 1.00 53.06 184 GLY A C 1
ATOM 1378 O O . GLY A 1 184 ? -4.644 11.980 4.956 1.00 53.06 184 GLY A O 1
ATOM 1379 N N . PHE A 1 185 ? -5.611 12.029 2.939 1.00 57.38 185 PHE A N 1
ATOM 1380 C CA . PHE A 1 185 ? -4.416 11.698 2.148 1.00 57.38 185 PHE A CA 1
ATOM 1381 C C . PHE A 1 185 ? -3.382 12.829 2.065 1.00 57.38 185 PHE A C 1
ATOM 1383 O O . PHE A 1 185 ? -2.476 12.786 1.241 1.00 57.38 185 PHE A O 1
ATOM 1390 N N . ASP A 1 186 ? -3.502 13.864 2.892 1.00 62.16 186 ASP A N 1
ATOM 1391 C CA . ASP A 1 186 ? -2.495 14.921 2.990 1.00 62.16 186 ASP A CA 1
ATOM 1392 C C . ASP A 1 186 ? -1.139 14.399 3.483 1.00 62.16 186 ASP A C 1
ATOM 1394 O O . ASP A 1 186 ? -0.121 15.052 3.247 1.00 62.16 186 ASP A O 1
ATOM 1398 N N . ALA A 1 187 ? -1.150 13.235 4.144 1.00 68.88 187 ALA A N 1
ATOM 1399 C CA . ALA A 1 187 ? 0.017 12.549 4.676 1.00 68.88 187 ALA A CA 1
ATOM 1400 C C . ALA A 1 187 ? 0.866 11.843 3.605 1.00 68.88 187 ALA A C 1
ATOM 1402 O O . ALA A 1 187 ? 2.080 11.765 3.761 1.00 68.88 187 ALA A O 1
ATOM 1403 N N . VAL A 1 188 ? 0.269 11.354 2.514 1.00 80.94 188 VAL A N 1
ATOM 1404 C CA . VAL A 1 188 ? 1.039 10.757 1.410 1.00 80.94 188 VAL A CA 1
ATOM 1405 C C . VAL A 1 188 ? 1.968 11.822 0.825 1.00 80.94 188 VAL A C 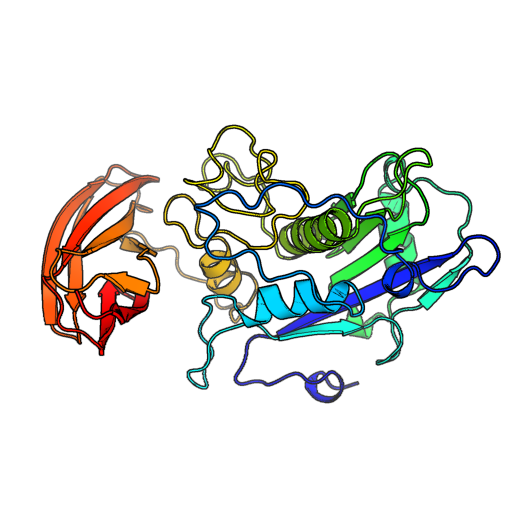1
ATOM 1407 O O . VAL A 1 188 ? 1.538 12.950 0.570 1.00 80.94 188 VAL A O 1
ATOM 1410 N N . ASP A 1 189 ? 3.241 11.478 0.647 1.00 85.94 189 ASP A N 1
ATOM 1411 C CA . ASP A 1 189 ? 4.314 12.378 0.206 1.00 85.94 189 ASP A CA 1
ATOM 1412 C C . ASP A 1 189 ? 4.523 13.583 1.134 1.00 85.94 189 ASP A C 1
ATOM 1414 O O . ASP A 1 189 ? 4.893 14.678 0.693 1.00 85.94 189 ASP A O 1
ATOM 1418 N N . THR A 1 190 ? 4.202 13.441 2.422 1.00 79.06 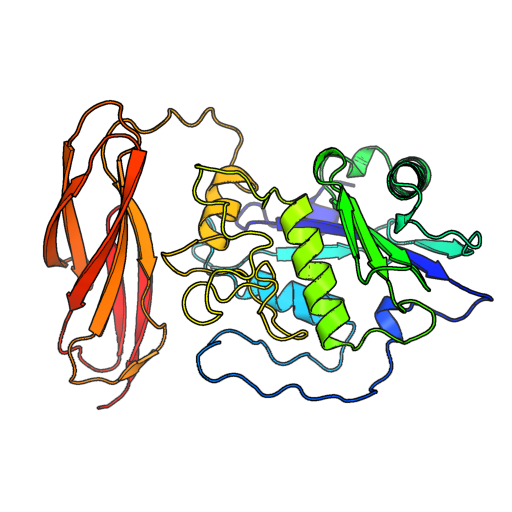190 THR A N 1
ATOM 1419 C CA . THR A 1 190 ? 4.431 14.494 3.414 1.00 79.06 190 THR A CA 1
ATOM 1420 C C . THR A 1 190 ? 5.790 14.356 4.086 1.00 79.06 190 THR A C 1
ATOM 1422 O O . THR A 1 190 ? 6.284 13.248 4.269 1.00 79.06 190 THR A O 1
ATOM 1425 N N . ALA A 1 191 ? 6.339 15.489 4.517 1.00 79.75 191 ALA A N 1
ATOM 1426 C CA . ALA A 1 191 ? 7.397 15.578 5.527 1.00 79.75 191 ALA A CA 1
ATOM 1427 C C . ALA A 1 191 ? 6.875 16.243 6.822 1.00 79.75 191 ALA A C 1
ATOM 1429 O O . ALA A 1 191 ? 7.623 16.536 7.744 1.00 79.75 191 ALA A O 1
ATOM 1430 N N . ASP A 1 192 ? 5.569 16.527 6.904 1.00 78.06 192 ASP A N 1
ATOM 1431 C CA . ASP A 1 192 ? 4.998 17.305 8.012 1.00 78.06 192 ASP A CA 1
ATOM 1432 C C . ASP A 1 192 ? 4.605 16.430 9.219 1.00 78.06 192 ASP A C 1
ATOM 1434 O O . ASP A 1 192 ? 4.309 16.945 10.300 1.00 78.06 192 ASP A O 1
ATOM 1438 N N . LEU A 1 193 ? 4.564 15.103 9.047 1.00 77.81 193 LEU A N 1
ATOM 1439 C CA . LEU A 1 193 ? 4.181 14.146 10.085 1.00 77.81 193 LEU A CA 1
ATOM 1440 C C . LEU A 1 193 ? 5.385 13.325 10.529 1.00 77.81 193 LEU A C 1
ATOM 1442 O O . LEU A 1 193 ? 6.099 12.751 9.710 1.00 77.81 193 LEU A O 1
ATOM 1446 N N . SER A 1 194 ? 5.559 13.198 11.846 1.00 83.44 194 SER A N 1
ATOM 1447 C CA . SER A 1 194 ? 6.617 12.353 12.393 1.00 83.44 194 SER A CA 1
ATOM 1448 C C . SER A 1 194 ? 6.430 10.897 11.968 1.00 83.44 194 SER A C 1
ATOM 1450 O O . SER A 1 194 ? 5.311 10.387 11.879 1.00 83.44 194 SER A O 1
ATOM 1452 N N . THR A 1 195 ? 7.542 10.191 11.794 1.00 81.25 195 THR A N 1
ATOM 1453 C CA . THR A 1 195 ? 7.561 8.762 11.453 1.00 81.25 195 THR A CA 1
ATOM 1454 C C . THR A 1 195 ? 6.958 7.870 12.538 1.00 81.25 195 THR A C 1
ATOM 1456 O O . THR A 1 195 ? 6.623 6.728 12.261 1.00 81.25 195 THR A O 1
ATOM 1459 N N . MET A 1 196 ? 6.766 8.374 13.763 1.00 79.94 196 MET A N 1
ATOM 1460 C CA . MET A 1 196 ? 6.002 7.668 14.799 1.00 79.94 196 MET A CA 1
ATOM 1461 C C . MET A 1 196 ? 4.490 7.790 14.587 1.00 79.94 196 MET A C 1
ATOM 1463 O O . MET A 1 196 ? 3.759 6.830 14.813 1.00 79.94 196 MET A O 1
ATOM 1467 N N . ALA A 1 197 ? 4.014 8.966 14.168 1.00 77.62 197 ALA A N 1
ATOM 1468 C CA . ALA A 1 197 ? 2.595 9.204 13.915 1.00 77.62 197 ALA A CA 1
ATOM 1469 C C . ALA A 1 197 ? 2.147 8.605 12.574 1.00 77.62 197 ALA A C 1
ATOM 1471 O O . ALA A 1 197 ? 1.029 8.106 12.469 1.00 77.62 197 ALA A O 1
ATOM 1472 N N . TYR A 1 198 ? 3.029 8.642 11.573 1.00 85.06 198 TYR A N 1
ATOM 1473 C CA . TYR A 1 198 ? 2.809 8.111 10.232 1.00 85.06 198 TYR A CA 1
ATOM 1474 C C . TYR A 1 198 ? 4.026 7.282 9.770 1.00 85.06 198 TYR A C 1
ATOM 1476 O O . TYR A 1 198 ? 4.838 7.756 8.965 1.00 85.06 198 TYR A O 1
ATOM 1484 N N . PRO A 1 199 ? 4.202 6.068 10.331 1.00 87.25 199 PRO A N 1
ATOM 1485 C CA . PRO A 1 199 ? 5.230 5.114 9.930 1.00 87.25 199 PRO A CA 1
ATOM 1486 C C . PRO A 1 199 ? 4.849 4.497 8.586 1.00 87.25 199 PRO A C 1
ATOM 1488 O O . PRO A 1 199 ? 4.196 3.461 8.535 1.00 87.25 199 PRO A O 1
ATOM 1491 N N . SER A 1 200 ? 5.216 5.168 7.502 1.00 90.75 200 SER A N 1
ATOM 1492 C CA . SER A 1 200 ? 4.932 4.716 6.144 1.00 90.75 200 SER A CA 1
ATOM 1493 C C . SER A 1 200 ? 6.111 4.990 5.230 1.00 90.75 200 SER A C 1
ATOM 1495 O O . SER A 1 200 ? 6.797 6.001 5.368 1.00 90.75 200 SER A O 1
ATOM 1497 N N . VAL A 1 201 ? 6.288 4.128 4.237 1.00 92.00 201 VAL A N 1
ATOM 1498 C CA . VAL A 1 201 ? 7.150 4.373 3.085 1.00 92.00 201 VAL A CA 1
ATOM 1499 C C . VAL A 1 201 ? 6.684 5.574 2.249 1.00 92.00 201 VAL A C 1
ATOM 1501 O O . VAL A 1 201 ? 7.466 6.141 1.495 1.00 92.00 201 VAL A O 1
ATOM 1504 N N . MET A 1 202 ? 5.428 6.003 2.405 1.00 91.38 202 MET A N 1
ATOM 1505 C CA . MET A 1 202 ? 4.860 7.207 1.791 1.00 91.38 202 MET A CA 1
ATOM 1506 C C . MET A 1 202 ? 5.181 8.497 2.562 1.00 91.38 202 MET A C 1
ATOM 1508 O O . MET A 1 202 ? 4.782 9.579 2.137 1.00 91.38 202 MET A O 1
ATOM 1512 N N . ASN A 1 203 ? 5.880 8.408 3.697 1.00 89.88 203 ASN A N 1
ATOM 1513 C CA . ASN A 1 203 ? 6.371 9.558 4.452 1.00 89.88 203 ASN A CA 1
ATOM 1514 C C . ASN A 1 203 ? 7.793 9.916 3.988 1.00 89.88 203 ASN A C 1
ATOM 1516 O O . ASN A 1 203 ? 8.702 9.096 4.093 1.00 89.88 203 ASN A O 1
ATOM 1520 N N . TYR A 1 204 ? 8.014 11.140 3.510 1.00 87.75 204 TYR A N 1
ATOM 1521 C CA . TYR A 1 204 ? 9.323 11.585 3.010 1.00 87.75 204 TYR A CA 1
ATOM 1522 C C . TYR A 1 204 ? 10.373 11.786 4.109 1.00 87.75 204 TYR A C 1
ATOM 1524 O O . TYR A 1 204 ? 11.565 11.773 3.807 1.00 87.75 204 TYR A O 1
ATOM 1532 N N . ASP A 1 205 ? 9.953 11.894 5.371 1.00 87.31 205 ASP A N 1
ATOM 1533 C CA . ASP A 1 205 ? 10.855 11.901 6.527 1.00 87.31 205 ASP A CA 1
ATOM 1534 C C . ASP A 1 205 ? 11.170 10.482 7.045 1.00 87.31 205 ASP A C 1
ATOM 1536 O O . ASP A 1 205 ? 11.930 10.316 8.006 1.00 87.31 205 ASP A O 1
ATOM 1540 N N . ALA A 1 206 ? 10.608 9.432 6.430 1.00 86.06 206 ALA A N 1
ATOM 1541 C CA . ALA A 1 206 ? 10.945 8.057 6.777 1.00 86.06 206 ALA A CA 1
ATOM 1542 C C . ALA A 1 206 ? 12.412 7.729 6.443 1.00 86.06 206 ALA A C 1
ATOM 1544 O O . ALA A 1 206 ? 12.966 8.224 5.458 1.00 86.06 206 ALA A O 1
ATOM 1545 N N . PRO A 1 207 ? 13.070 6.852 7.229 1.00 85.38 207 PRO A N 1
ATOM 1546 C CA . PRO A 1 207 ? 14.381 6.335 6.861 1.00 85.38 207 PRO A CA 1
ATOM 1547 C C . PRO A 1 207 ? 14.361 5.753 5.445 1.00 85.38 207 PRO A C 1
ATOM 1549 O O . PRO A 1 207 ? 13.417 5.061 5.081 1.00 85.38 207 PRO A O 1
ATOM 1552 N N . ALA A 1 208 ? 15.442 5.929 4.683 1.00 79.06 208 ALA A N 1
ATOM 1553 C CA . ALA A 1 208 ? 15.513 5.459 3.296 1.00 79.06 208 ALA A CA 1
ATOM 1554 C C . ALA A 1 208 ? 15.254 3.948 3.124 1.00 79.06 208 ALA A C 1
ATOM 1556 O O . ALA A 1 208 ? 14.971 3.506 2.025 1.00 79.06 208 ALA A O 1
ATOM 1557 N N . ALA A 1 209 ? 15.373 3.138 4.179 1.00 81.50 209 ALA A N 1
ATOM 1558 C CA . ALA A 1 209 ? 15.077 1.703 4.157 1.00 81.50 209 ALA A CA 1
ATOM 1559 C C . ALA A 1 209 ? 13.739 1.336 4.832 1.00 81.50 209 ALA A C 1
ATOM 1561 O O . ALA A 1 209 ? 13.524 0.163 5.136 1.00 81.50 209 ALA A O 1
ATOM 1562 N N . ALA A 1 210 ? 12.868 2.311 5.108 1.00 84.81 210 ALA A N 1
ATOM 1563 C CA . ALA A 1 210 ? 11.534 2.061 5.637 1.00 84.81 210 ALA A CA 1
ATOM 1564 C C . ALA A 1 210 ? 10.727 1.219 4.644 1.00 84.81 210 ALA A C 1
ATOM 1566 O O . ALA A 1 210 ? 10.747 1.469 3.436 1.00 84.81 210 ALA A O 1
ATOM 1567 N N . LEU A 1 211 ? 10.050 0.199 5.165 1.00 87.12 211 LEU A N 1
ATOM 1568 C CA . LEU A 1 211 ? 9.367 -0.803 4.359 1.00 87.12 211 LEU A CA 1
ATOM 1569 C C . LEU A 1 211 ? 8.096 -1.272 5.065 1.00 87.12 211 LEU A C 1
ATOM 1571 O O . LEU A 1 211 ? 8.040 -2.381 5.585 1.00 87.12 211 LEU A O 1
ATOM 1575 N N . ASP A 1 212 ? 7.119 -0.376 5.120 1.00 89.88 212 ASP A N 1
ATOM 1576 C CA . ASP A 1 212 ? 5.752 -0.651 5.556 1.00 89.88 212 ASP A CA 1
ATOM 1577 C C . ASP A 1 212 ? 4.832 0.463 5.032 1.00 89.88 212 ASP A C 1
ATOM 1579 O O . ASP A 1 212 ? 5.307 1.574 4.775 1.00 89.88 212 ASP A O 1
ATOM 1583 N N . PHE A 1 213 ? 3.537 0.192 4.896 1.00 91.31 213 PHE A N 1
ATOM 1584 C CA . PHE A 1 213 ? 2.530 1.255 4.854 1.00 91.31 213 PHE A CA 1
ATOM 1585 C C . PHE A 1 213 ? 1.955 1.451 6.254 1.00 91.31 213 PHE A C 1
ATOM 1587 O O . PHE A 1 213 ? 1.997 0.553 7.094 1.00 91.31 213 PHE A O 1
ATOM 1594 N N . SER A 1 214 ? 1.427 2.637 6.537 1.00 89.50 214 SER A N 1
ATOM 1595 C CA . SER A 1 214 ? 0.928 2.900 7.879 1.00 89.50 214 SER A CA 1
ATOM 1596 C C . SER A 1 214 ? -0.400 2.183 8.126 1.00 89.50 214 SER A C 1
ATOM 1598 O O . SER A 1 214 ? -1.309 2.244 7.305 1.00 89.50 214 SER A O 1
ATOM 1600 N N . ASP A 1 215 ? -0.520 1.548 9.293 1.00 84.62 215 ASP A N 1
ATOM 1601 C CA . ASP A 1 215 ? -1.781 1.088 9.889 1.00 84.62 215 ASP A CA 1
ATOM 1602 C C . ASP A 1 215 ? -2.185 1.956 11.100 1.00 84.62 215 ASP A C 1
ATOM 1604 O O . ASP A 1 215 ? -2.984 1.560 11.958 1.00 84.62 215 ASP A O 1
ATOM 1608 N N . ARG A 1 216 ? -1.571 3.143 11.236 1.00 83.06 216 ARG A N 1
ATOM 1609 C CA . ARG A 1 216 ? -1.880 4.063 12.332 1.00 83.06 216 ARG A CA 1
ATOM 1610 C C . ARG A 1 216 ? -3.181 4.772 12.023 1.00 83.06 216 ARG A C 1
ATOM 1612 O O . ARG A 1 216 ? -3.439 5.193 10.908 1.00 83.06 216 ARG A O 1
ATOM 1619 N N . CYS A 1 217 ? -3.932 5.092 13.065 1.00 75.75 217 CYS A N 1
ATOM 1620 C CA . CYS A 1 217 ? -5.143 5.889 12.921 1.00 75.75 217 CYS A CA 1
ATOM 1621 C C . CYS A 1 217 ? -4.936 7.306 12.371 1.00 75.75 217 CYS A C 1
ATOM 1623 O O . CYS A 1 217 ? -5.912 7.990 12.062 1.00 75.75 217 CYS A O 1
ATOM 1625 N N . ALA A 1 218 ? -3.695 7.806 12.325 1.00 72.88 218 ALA A N 1
ATOM 1626 C CA . ALA A 1 218 ? -3.412 9.073 11.655 1.00 72.88 218 ALA A CA 1
ATOM 1627 C C . ALA A 1 218 ? -3.646 8.909 10.154 1.00 72.88 218 ALA A C 1
ATOM 1629 O O . ALA A 1 218 ? -4.230 9.793 9.525 1.00 72.88 218 ALA A O 1
ATOM 1630 N N . PHE A 1 219 ? -3.241 7.753 9.623 1.00 78.81 219 PHE A N 1
ATOM 1631 C CA . PHE A 1 219 ? -3.523 7.343 8.269 1.00 78.81 219 PHE A CA 1
ATOM 1632 C C . PHE A 1 219 ? -3.347 5.826 8.091 1.00 78.81 219 PHE A C 1
ATOM 1634 O O . PHE A 1 219 ? -2.223 5.337 8.124 1.00 78.81 219 PHE A O 1
ATOM 1641 N N . ASP A 1 220 ? -4.453 5.093 7.930 1.00 82.75 220 ASP A N 1
ATOM 1642 C CA . ASP A 1 220 ? -4.443 3.644 7.695 1.00 82.75 220 ASP A CA 1
ATOM 1643 C C . ASP A 1 220 ? -4.489 3.366 6.186 1.00 82.75 220 ASP A C 1
ATOM 1645 O O . ASP A 1 220 ? -5.547 3.317 5.551 1.00 82.75 220 ASP A O 1
ATOM 1649 N N . GLU A 1 221 ? -3.307 3.259 5.592 1.00 88.19 221 GLU A N 1
ATOM 1650 C CA . GLU A 1 221 ? -3.123 2.994 4.168 1.00 88.19 221 GLU A CA 1
ATOM 1651 C C . GLU A 1 221 ? -3.457 1.545 3.820 1.00 88.19 221 GLU A C 1
ATOM 1653 O O . GLU A 1 221 ? -4.040 1.291 2.764 1.00 88.19 221 GLU A O 1
ATOM 1658 N N . TRP A 1 222 ? -3.135 0.599 4.708 1.00 89.81 222 TRP A N 1
ATOM 1659 C CA . TRP A 1 222 ? -3.461 -0.812 4.510 1.00 89.81 222 TRP A CA 1
ATOM 1660 C C . TRP A 1 222 ? -4.974 -1.037 4.483 1.00 89.81 222 TRP A C 1
ATOM 1662 O O . TRP A 1 222 ? -5.482 -1.667 3.550 1.00 89.81 222 TRP A O 1
ATOM 1672 N N . GLY A 1 223 ? -5.701 -0.459 5.442 1.00 83.00 223 GLY A N 1
ATOM 1673 C CA . GLY A 1 223 ? -7.162 -0.471 5.466 1.00 83.00 223 GLY A CA 1
ATOM 1674 C C . GLY A 1 223 ? -7.759 0.176 4.216 1.00 83.00 223 GLY A C 1
ATOM 1675 O O . GLY A 1 223 ? -8.655 -0.384 3.581 1.00 83.00 223 GLY A O 1
ATOM 1676 N N . TRP A 1 224 ? -7.204 1.307 3.771 1.00 80.81 224 TRP A N 1
ATOM 1677 C CA . TRP A 1 224 ? -7.678 1.960 2.552 1.00 80.81 224 TRP A CA 1
ATOM 1678 C C . TRP A 1 224 ? -7.489 1.110 1.288 1.00 80.81 224 TRP A C 1
ATOM 1680 O O . TRP A 1 224 ? -8.408 1.001 0.467 1.00 80.81 224 TRP A O 1
ATOM 1690 N N . LEU A 1 225 ? -6.313 0.493 1.129 1.00 85.94 225 LEU A N 1
ATOM 1691 C CA . LEU A 1 225 ? -6.027 -0.404 0.008 1.00 85.94 225 LEU A CA 1
ATOM 1692 C C . LEU A 1 225 ? -7.007 -1.585 -0.007 1.00 85.94 225 LEU A C 1
ATOM 1694 O O . LEU A 1 225 ? -7.535 -1.935 -1.068 1.00 85.94 225 LEU A O 1
ATOM 1698 N N . ALA A 1 226 ? -7.301 -2.150 1.167 1.00 83.69 226 ALA A N 1
ATOM 1699 C CA . ALA A 1 226 ? -8.234 -3.259 1.325 1.00 83.69 226 ALA A CA 1
ATOM 1700 C C . ALA A 1 226 ? -9.666 -2.907 0.884 1.00 83.69 226 ALA A C 1
ATOM 1702 O O . ALA A 1 226 ? -10.311 -3.721 0.217 1.00 83.69 226 ALA A O 1
ATOM 1703 N N . GLU A 1 227 ? -10.147 -1.707 1.225 1.00 75.12 227 GLU A N 1
ATOM 1704 C CA . GLU A 1 227 ? -11.520 -1.258 0.954 1.00 75.12 227 GLU A CA 1
ATOM 1705 C C . GLU A 1 227 ? -11.757 -0.776 -0.480 1.00 75.12 227 GLU A C 1
ATOM 1707 O O . GLU A 1 227 ? -12.877 -0.878 -0.983 1.00 75.12 227 GLU A O 1
ATOM 1712 N N . ARG A 1 228 ? -10.751 -0.183 -1.134 1.00 70.44 228 ARG A N 1
ATOM 1713 C CA . ARG A 1 228 ? -10.976 0.562 -2.389 1.00 70.44 228 ARG A CA 1
ATOM 1714 C C . ARG A 1 228 ? -10.245 0.022 -3.595 1.00 70.44 228 ARG A C 1
ATOM 1716 O O . ARG A 1 228 ? -10.789 0.072 -4.698 1.00 70.44 228 ARG A O 1
ATOM 1723 N N . SER A 1 229 ? -9.034 -0.472 -3.395 1.00 66.88 229 SER A N 1
ATOM 1724 C CA . SER A 1 229 ? -8.206 -0.967 -4.494 1.00 66.88 229 SER A CA 1
ATOM 1725 C C . SER A 1 229 ? -8.390 -2.469 -4.688 1.00 66.88 229 SER A C 1
ATOM 1727 O O . SER A 1 229 ? -8.300 -2.952 -5.812 1.00 66.88 229 SER A O 1
ATOM 1729 N N . LEU A 1 230 ? -8.721 -3.187 -3.608 1.00 66.81 230 LEU A N 1
ATOM 1730 C CA . LEU A 1 230 ? -8.791 -4.652 -3.568 1.00 66.81 230 LEU A CA 1
ATOM 1731 C C . LEU A 1 230 ? -10.197 -5.205 -3.263 1.00 66.81 230 LEU A C 1
ATOM 1733 O O . LEU A 1 230 ? -10.360 -6.414 -3.092 1.00 66.81 230 LEU A O 1
ATOM 1737 N N . ALA A 1 231 ? -11.215 -4.346 -3.152 1.00 59.03 231 ALA A N 1
ATOM 1738 C CA . ALA A 1 231 ? -12.603 -4.760 -2.951 1.00 59.03 231 ALA A CA 1
ATOM 1739 C C . ALA A 1 231 ? -13.357 -4.908 -4.291 1.00 59.03 231 ALA A C 1
ATOM 1741 O O . ALA A 1 231 ? -13.040 -4.216 -5.265 1.00 59.03 231 ALA A O 1
ATOM 1742 N N . PRO A 1 232 ? -14.402 -5.757 -4.367 1.00 51.00 232 PRO A N 1
ATOM 1743 C CA . PRO A 1 232 ? -15.282 -5.806 -5.532 1.00 51.00 232 PRO A CA 1
ATOM 1744 C C . PRO A 1 232 ? -15.914 -4.428 -5.777 1.00 51.00 232 PRO A C 1
ATOM 1746 O O . PRO A 1 232 ? -16.414 -3.812 -4.836 1.00 51.00 232 PRO A O 1
ATOM 1749 N N . ARG A 1 233 ? -15.931 -3.954 -7.036 1.00 41.22 233 ARG A N 1
ATOM 1750 C CA . ARG A 1 233 ? -16.451 -2.632 -7.464 1.00 41.22 233 ARG A CA 1
ATOM 1751 C C . ARG A 1 233 ? -17.979 -2.495 -7.338 1.00 41.22 233 ARG A C 1
ATOM 1753 O O . ARG A 1 233 ? -18.669 -2.175 -8.305 1.00 41.22 233 ARG A O 1
ATOM 1760 N N . THR A 1 234 ? -18.523 -2.732 -6.155 1.00 42.69 234 THR A N 1
ATOM 1761 C CA . THR A 1 234 ? -19.901 -2.373 -5.817 1.00 42.69 234 THR A CA 1
ATOM 1762 C C . THR A 1 234 ? -19.917 -0.877 -5.499 1.00 42.69 234 THR A C 1
ATOM 1764 O O . THR A 1 234 ? -19.004 -0.419 -4.809 1.00 42.69 234 THR A O 1
ATOM 1767 N N . PRO A 1 235 ? -20.887 -0.080 -5.986 1.00 42.75 235 PRO A N 1
ATOM 1768 C CA . PRO A 1 235 ? -21.010 1.312 -5.573 1.00 42.75 235 PRO A CA 1
ATOM 1769 C C . PRO A 1 235 ? -21.181 1.360 -4.053 1.00 42.75 235 PRO A C 1
ATOM 1771 O O . PRO A 1 235 ? -22.227 0.982 -3.533 1.00 42.75 235 PRO A O 1
ATOM 1774 N N . ILE A 1 236 ? -20.127 1.764 -3.344 1.00 49.56 236 ILE A N 1
ATOM 1775 C CA . ILE A 1 236 ? -20.177 1.941 -1.897 1.00 49.56 236 ILE A CA 1
ATOM 1776 C C . ILE A 1 236 ? -21.050 3.170 -1.661 1.00 49.56 236 ILE A C 1
ATOM 1778 O O . ILE A 1 236 ? -20.685 4.287 -2.044 1.00 49.56 236 ILE A O 1
ATOM 1782 N N . GLU A 1 237 ? -22.232 2.960 -1.092 1.00 53.53 237 GLU A N 1
ATOM 1783 C CA . GLU A 1 237 ? -23.080 4.051 -0.632 1.00 53.53 237 GLU A CA 1
ATOM 1784 C C . GLU A 1 237 ? -22.273 4.858 0.393 1.00 53.53 237 GLU A C 1
ATOM 1786 O O . GLU A 1 237 ? -21.691 4.294 1.322 1.00 53.53 237 GLU A O 1
ATOM 1791 N N . ARG A 1 238 ? -22.121 6.171 0.168 1.00 62.59 238 ARG A N 1
ATOM 1792 C CA . ARG A 1 238 ? -21.271 6.990 1.040 1.00 62.59 238 ARG A CA 1
ATOM 1793 C C . ARG A 1 238 ? -21.904 7.032 2.431 1.00 62.59 238 ARG A C 1
ATOM 1795 O O . ARG A 1 238 ? -23.053 7.464 2.519 1.00 62.59 238 ARG A O 1
ATOM 1802 N N . PRO A 1 239 ? -21.184 6.634 3.494 1.00 71.62 239 PRO A N 1
ATOM 1803 C CA . PRO A 1 239 ? -21.728 6.697 4.841 1.00 71.62 239 PRO A CA 1
ATOM 1804 C C . PRO A 1 239 ? -22.105 8.142 5.183 1.00 71.62 239 PRO A C 1
ATOM 1806 O O . PRO A 1 239 ? -21.399 9.068 4.785 1.00 71.62 239 PRO A O 1
ATOM 1809 N N . THR A 1 240 ? -23.208 8.338 5.903 1.00 85.38 240 THR A N 1
ATOM 1810 C CA . THR A 1 240 ? -23.720 9.669 6.288 1.00 85.38 240 THR A CA 1
ATOM 1811 C C . THR A 1 240 ? -23.670 9.921 7.792 1.00 85.38 240 THR A C 1
ATOM 1813 O O . THR A 1 240 ? -24.024 11.007 8.238 1.00 85.38 240 THR A O 1
ATOM 1816 N N . GLU A 1 241 ? -23.238 8.934 8.576 1.00 88.69 241 GLU A N 1
ATOM 1817 C CA . GLU A 1 241 ? -23.183 8.992 10.038 1.00 88.69 241 GLU A CA 1
ATOM 1818 C C . GLU A 1 241 ? -21.745 8.835 10.544 1.00 88.69 241 GLU A C 1
ATOM 1820 O O . GLU A 1 241 ? -20.926 8.195 9.864 1.00 88.69 241 GLU A O 1
ATOM 1825 N N . PRO A 1 242 ? -21.415 9.388 11.729 1.00 92.75 242 PRO A N 1
ATOM 1826 C CA . PRO A 1 242 ? -20.087 9.234 12.283 1.00 92.75 242 PRO A CA 1
ATOM 1827 C C . PRO A 1 242 ? -19.757 7.780 12.600 1.00 92.75 242 PRO A C 1
ATOM 1829 O O . PRO A 1 242 ? -20.545 7.072 13.231 1.00 92.75 242 PRO A O 1
ATOM 1832 N N . ARG A 1 243 ? -18.560 7.351 12.210 1.00 87.06 243 ARG A N 1
ATOM 1833 C CA . ARG A 1 243 ? -18.123 5.958 12.336 1.00 87.06 243 ARG A CA 1
ATOM 1834 C C . ARG A 1 243 ? -16.669 5.868 12.758 1.00 87.06 243 ARG A C 1
ATOM 1836 O O . ARG A 1 243 ? -15.871 6.771 12.502 1.00 87.06 243 ARG A O 1
ATOM 1843 N N . ALA A 1 244 ? -16.320 4.745 13.377 1.00 88.81 244 ALA A N 1
ATOM 1844 C CA . ALA A 1 244 ? -14.923 4.366 13.503 1.00 88.81 244 ALA A CA 1
ATOM 1845 C C . ALA A 1 244 ? -14.318 4.186 12.102 1.00 88.81 244 ALA A C 1
ATOM 1847 O O . ALA A 1 244 ? -14.995 3.753 11.170 1.00 88.81 244 ALA A O 1
ATOM 1848 N N . THR A 1 245 ? -13.049 4.543 11.966 1.00 80.88 245 THR A N 1
ATOM 1849 C CA . THR A 1 245 ? -12.286 4.493 10.707 1.00 80.88 245 THR A CA 1
ATOM 1850 C C . THR A 1 245 ? -10.997 3.693 10.832 1.00 80.88 245 THR A C 1
ATOM 1852 O O . THR A 1 245 ? -10.371 3.409 9.821 1.00 80.88 245 THR A O 1
ATOM 1855 N N . CYS A 1 246 ? -10.603 3.340 12.055 1.00 84.12 246 CYS A N 1
ATOM 1856 C CA . CYS A 1 246 ? -9.466 2.481 12.357 1.00 84.12 246 CYS A CA 1
ATOM 1857 C C . CYS A 1 246 ? -9.524 2.058 13.830 1.00 84.12 246 CYS A C 1
ATOM 1859 O O . CYS A 1 246 ? -10.111 2.751 14.672 1.00 84.12 246 CYS A O 1
ATOM 1861 N N . LEU A 1 247 ? -8.829 0.969 14.139 1.00 87.25 247 LEU A N 1
ATOM 1862 C CA . LEU A 1 247 ? -8.463 0.559 15.488 1.00 87.25 247 LEU A CA 1
ATOM 1863 C C . LEU A 1 247 ? -6.964 0.288 15.485 1.00 87.25 247 LEU A C 1
ATOM 1865 O O . LEU A 1 247 ? -6.480 -0.560 14.738 1.00 87.25 247 LEU A O 1
ATOM 1869 N N . HIS A 1 248 ? -6.233 1.004 16.330 1.00 88.62 248 HIS A N 1
ATOM 1870 C CA . HIS A 1 248 ? -4.796 0.869 16.441 1.00 88.62 248 HIS A CA 1
ATOM 1871 C C . HIS A 1 248 ? -4.373 0.536 17.876 1.00 88.62 248 HIS A C 1
ATOM 1873 O O . HIS A 1 248 ? -4.705 1.241 18.832 1.00 88.62 248 HIS A O 1
ATOM 1879 N N . VAL A 1 249 ? -3.594 -0.535 17.995 1.00 88.56 249 VAL A N 1
ATOM 1880 C CA . VAL A 1 249 ? -2.953 -1.027 19.215 1.00 88.56 249 VAL A CA 1
ATOM 1881 C C . VAL A 1 249 ? -1.716 -1.831 18.806 1.00 88.56 249 VAL A C 1
ATOM 1883 O O . VAL A 1 249 ? -1.697 -2.434 17.723 1.00 88.56 249 VAL A O 1
ATOM 1886 N N . ASP A 1 250 ? -0.685 -1.831 19.650 1.00 84.75 250 ASP A N 1
ATOM 1887 C CA . ASP A 1 250 ? 0.508 -2.644 19.427 1.00 84.75 250 ASP A CA 1
ATOM 1888 C C . ASP A 1 250 ? 0.156 -4.141 19.479 1.00 84.75 250 ASP A C 1
ATOM 1890 O O . ASP A 1 250 ? -0.617 -4.586 20.327 1.00 84.75 250 ASP A O 1
ATOM 1894 N N . ARG A 1 251 ? 0.726 -4.936 18.562 1.00 81.50 251 ARG A N 1
ATOM 1895 C CA . ARG A 1 251 ? 0.450 -6.386 18.454 1.00 81.50 251 ARG A CA 1
ATOM 1896 C C . ARG A 1 251 ? 0.961 -7.186 19.652 1.00 81.50 251 ARG A C 1
ATOM 1898 O O . ARG A 1 251 ? 0.502 -8.299 19.885 1.00 81.50 251 ARG A O 1
ATOM 1905 N N . THR A 1 252 ? 1.924 -6.636 20.381 1.00 85.31 252 THR A N 1
ATOM 1906 C CA . THR A 1 252 ? 2.479 -7.232 21.591 1.00 85.31 252 THR A CA 1
ATOM 1907 C C . THR A 1 252 ? 2.487 -6.176 22.676 1.00 85.31 252 THR A C 1
ATOM 1909 O O . THR A 1 252 ? 3.027 -5.090 22.473 1.00 85.31 252 THR A O 1
ATOM 1912 N N . VAL A 1 253 ? 1.886 -6.497 23.814 1.00 87.81 253 VAL A N 1
ATOM 1913 C CA . VAL A 1 253 ? 1.752 -5.585 24.951 1.00 87.81 253 VAL A CA 1
ATOM 1914 C C . VAL A 1 253 ? 2.208 -6.281 26.228 1.00 87.81 253 VAL A C 1
ATOM 1916 O O . VAL A 1 253 ? 2.084 -7.498 26.365 1.00 87.81 253 VAL A O 1
ATOM 1919 N N . GLU A 1 254 ? 2.755 -5.518 27.168 1.00 85.50 254 GLU A N 1
ATOM 1920 C CA . GLU A 1 254 ? 3.119 -6.047 28.483 1.00 85.50 254 GLU A CA 1
ATOM 1921 C C . GLU A 1 254 ? 1.861 -6.276 29.333 1.00 85.50 254 GLU A C 1
ATOM 1923 O O . GLU A 1 254 ? 0.952 -5.439 29.369 1.00 85.50 254 GLU A O 1
ATOM 1928 N N . GLY A 1 255 ? 1.800 -7.422 30.016 1.00 82.06 255 GLY A N 1
ATOM 1929 C CA . GLY A 1 255 ? 0.716 -7.743 30.937 1.00 82.06 255 GLY A CA 1
ATOM 1930 C C . GLY A 1 255 ? 0.700 -6.833 32.167 1.00 82.06 255 GLY A C 1
ATOM 1931 O O . GLY A 1 255 ? 1.702 -6.242 32.558 1.00 82.06 255 GLY A O 1
ATOM 1932 N N . GLY A 1 256 ? -0.462 -6.719 32.811 1.00 79.62 256 GLY A N 1
ATOM 1933 C CA . GLY A 1 256 ? -0.589 -6.029 34.103 1.00 79.62 256 GLY A CA 1
ATOM 1934 C C . GLY A 1 256 ? -0.815 -4.510 34.054 1.00 79.62 256 GLY A C 1
ATOM 1935 O O . GLY A 1 256 ? -1.282 -3.953 35.050 1.00 79.62 256 GLY A O 1
ATOM 1936 N N . ALA A 1 257 ? -0.595 -3.842 32.918 1.00 83.62 257 ALA A N 1
ATOM 1937 C CA . ALA A 1 257 ? -0.969 -2.438 32.714 1.00 83.62 257 ALA A CA 1
ATOM 1938 C C . ALA A 1 257 ? -2.222 -2.300 31.823 1.00 83.62 257 ALA A C 1
ATOM 1940 O O . ALA A 1 257 ? -2.470 -3.154 30.969 1.00 83.62 257 ALA A O 1
ATOM 1941 N N . PRO A 1 258 ? -3.035 -1.236 31.987 1.00 91.25 258 PRO A N 1
ATOM 1942 C CA . PRO A 1 258 ? -4.048 -0.888 31.000 1.00 91.25 258 PRO A CA 1
ATOM 1943 C C . PRO A 1 258 ? -3.399 -0.569 29.649 1.00 91.25 258 PRO A C 1
ATOM 1945 O O . PRO A 1 258 ? -2.486 0.252 29.562 1.00 91.25 258 PRO A O 1
ATOM 1948 N N . VAL A 1 259 ? -3.907 -1.193 28.596 1.00 92.81 259 VAL A N 1
ATOM 1949 C CA . VAL A 1 259 ? -3.438 -1.045 27.222 1.00 92.81 259 VAL A CA 1
ATOM 1950 C C . VAL A 1 259 ? -4.164 0.131 26.563 1.00 92.81 259 VAL A C 1
ATOM 1952 O O . VAL A 1 259 ? -5.400 0.152 26.547 1.00 92.81 259 VAL A O 1
ATOM 1955 N N . PRO A 1 260 ? -3.444 1.126 26.018 1.00 93.25 260 PRO A N 1
ATOM 1956 C CA . PRO A 1 260 ? -4.056 2.200 25.254 1.00 93.25 260 PRO A CA 1
ATOM 1957 C C . PRO A 1 260 ? -4.420 1.731 23.844 1.00 93.25 260 PRO A C 1
ATOM 1959 O O . PRO A 1 260 ? -3.566 1.304 23.073 1.00 93.25 260 PRO A O 1
ATOM 1962 N N . VAL A 1 261 ? -5.693 1.875 23.490 1.00 94.62 261 VAL A N 1
ATOM 1963 C CA . VAL A 1 261 ? -6.226 1.603 22.153 1.00 94.62 261 VAL A CA 1
ATOM 1964 C C . VAL A 1 261 ? -6.633 2.924 21.521 1.00 94.62 261 VAL A C 1
ATOM 1966 O O . VAL A 1 261 ? -7.463 3.660 22.061 1.00 94.62 261 VAL A O 1
ATOM 1969 N N . VAL A 1 262 ? -6.032 3.247 20.380 1.00 93.25 262 VAL A N 1
ATOM 1970 C CA . VAL A 1 262 ? -6.343 4.451 19.608 1.00 93.25 262 VAL A CA 1
ATOM 1971 C C . VAL A 1 262 ? -7.393 4.107 18.563 1.00 93.25 262 VAL A C 1
ATOM 1973 O O . VAL A 1 262 ? -7.228 3.174 17.787 1.00 93.25 262 VAL A O 1
ATOM 1976 N N . VAL A 1 263 ? -8.464 4.890 18.521 1.00 92.62 263 VAL A N 1
ATOM 1977 C CA . VAL A 1 263 ? -9.550 4.751 17.552 1.00 92.62 263 VAL A CA 1
ATOM 1978 C C . VAL A 1 263 ? -9.703 6.063 16.805 1.00 92.62 263 VAL A C 1
ATOM 1980 O O . VAL A 1 263 ? -9.863 7.122 17.414 1.00 92.62 263 VAL A O 1
ATOM 1983 N N . GLY A 1 264 ? -9.665 6.004 15.482 1.00 89.88 264 GLY A N 1
ATOM 1984 C CA . GLY A 1 264 ? -10.014 7.124 14.616 1.00 89.88 264 GLY A CA 1
ATOM 1985 C C . GLY A 1 264 ? -11.508 7.117 14.346 1.00 89.88 264 GLY A C 1
ATOM 1986 O O . GLY A 1 264 ? -12.091 6.071 14.070 1.00 89.88 264 GLY A O 1
ATOM 1987 N N . VAL A 1 265 ? -12.134 8.283 14.398 1.00 91.38 265 VAL A N 1
ATOM 1988 C CA . VAL A 1 265 ? -13.562 8.473 14.146 1.00 91.38 265 VAL A CA 1
ATOM 1989 C C . VAL A 1 265 ? -13.717 9.623 13.162 1.00 91.38 265 VAL A C 1
ATOM 1991 O O . VAL A 1 265 ? -13.106 10.676 13.360 1.00 91.38 265 VAL A O 1
ATOM 1994 N N . ASP A 1 266 ? -14.514 9.438 12.114 1.00 88.56 266 ASP A N 1
ATOM 1995 C CA . ASP A 1 266 ? -14.894 10.513 11.196 1.00 88.56 266 ASP A CA 1
ATOM 1996 C C . ASP A 1 266 ? -16.399 10.775 11.238 1.00 88.56 266 ASP A C 1
ATOM 1998 O O . ASP A 1 266 ? -17.173 9.925 11.672 1.00 88.56 266 ASP A O 1
ATOM 2002 N N . ASN A 1 267 ? -16.806 11.969 10.812 1.00 90.94 267 ASN A N 1
ATOM 2003 C CA . ASN A 1 267 ? -18.184 12.277 10.460 1.00 90.94 267 ASN A CA 1
ATOM 2004 C C . ASN A 1 267 ? -18.245 12.648 8.971 1.00 90.94 267 ASN A C 1
ATOM 2006 O O . ASN A 1 267 ? -17.910 13.774 8.610 1.00 90.94 267 ASN A O 1
ATOM 2010 N N . PRO A 1 268 ? -18.644 11.722 8.090 1.00 81.19 268 PRO A N 1
ATOM 2011 C CA . PRO A 1 268 ? -18.776 11.980 6.657 1.00 81.19 268 PRO A CA 1
ATOM 2012 C C . PRO A 1 268 ? -20.068 12.735 6.302 1.00 81.19 268 PRO A C 1
ATOM 2014 O O . PRO A 1 268 ? -20.252 13.094 5.142 1.00 81.19 268 PRO A O 1
ATOM 2017 N N . GLY A 1 269 ? -20.981 12.901 7.264 1.00 82.56 269 GLY A N 1
ATOM 2018 C CA . GLY A 1 269 ? -22.266 13.552 7.072 1.00 82.56 269 GLY A CA 1
ATOM 2019 C C . GLY A 1 269 ? -22.148 15.069 6.965 1.00 82.56 269 GLY A C 1
ATOM 2020 O O . GLY A 1 269 ? -21.120 15.670 7.271 1.00 82.56 269 GLY A O 1
ATOM 2021 N N . GLU A 1 270 ? -23.250 15.689 6.555 1.00 90.81 270 GLU A N 1
ATOM 2022 C CA . GLU A 1 270 ? -23.365 17.144 6.380 1.00 90.81 270 GLU A CA 1
ATOM 2023 C C . GLU A 1 270 ? -23.794 17.866 7.672 1.00 90.81 270 GLU A C 1
ATOM 2025 O O . GLU A 1 270 ? -23.838 19.095 7.719 1.00 90.81 270 GLU A O 1
ATOM 2030 N N . GLU A 1 271 ? -24.098 17.120 8.739 1.00 93.50 271 GLU A N 1
ATOM 2031 C CA . GLU A 1 271 ? -24.534 17.653 10.032 1.00 93.50 271 GLU A CA 1
ATOM 2032 C C . GLU A 1 271 ? -23.614 17.203 11.169 1.00 93.50 271 GLU A C 1
ATOM 2034 O O . GLU A 1 271 ? -23.018 16.128 11.126 1.00 93.50 271 GLU A O 1
ATOM 2039 N N . THR A 1 272 ? -23.500 18.026 12.213 1.00 96.19 272 THR A N 1
ATOM 2040 C CA . THR A 1 272 ? -22.801 17.639 13.444 1.00 96.19 272 THR A CA 1
ATOM 2041 C C . THR A 1 272 ? -23.538 16.485 14.110 1.00 96.19 272 THR A C 1
ATOM 2043 O O . THR A 1 272 ? -24.728 16.596 14.399 1.00 96.19 272 THR A O 1
ATOM 2046 N N . ALA A 1 273 ? -22.820 15.415 14.438 1.00 96.06 273 ALA A N 1
ATOM 2047 C CA . ALA A 1 273 ? -23.403 14.228 15.048 1.00 96.06 273 ALA A CA 1
ATOM 2048 C C . ALA A 1 273 ? -22.514 13.668 16.165 1.00 96.06 273 ALA A C 1
ATOM 2050 O O . ALA A 1 273 ? -21.315 13.946 16.243 1.00 96.06 273 ALA A O 1
ATOM 2051 N N . THR A 1 274 ? -23.132 12.905 17.069 1.00 95.94 274 THR A N 1
ATOM 2052 C CA . THR A 1 274 ? -22.448 12.217 18.171 1.00 95.94 274 THR A CA 1
ATOM 2053 C C . THR A 1 274 ? -22.547 10.715 17.967 1.00 95.94 274 THR A C 1
ATOM 2055 O O . THR A 1 274 ? -23.634 10.218 17.696 1.00 95.94 274 THR A O 1
ATOM 2058 N N . THR A 1 275 ? -21.435 10.003 18.133 1.00 94.75 275 THR A N 1
ATOM 2059 C CA . THR A 1 275 ? -21.389 8.535 18.101 1.00 94.75 275 THR A CA 1
ATOM 2060 C C . THR A 1 275 ? -20.710 7.983 19.351 1.00 94.75 275 THR A C 1
ATOM 2062 O O . THR A 1 275 ? -19.851 8.648 19.939 1.00 94.75 275 THR A O 1
ATOM 2065 N N . ALA A 1 276 ? -21.108 6.785 19.775 1.00 95.31 276 ALA A N 1
ATOM 2066 C CA . ALA A 1 276 ? -20.462 6.050 20.854 1.00 95.31 276 ALA A CA 1
ATOM 2067 C C . ALA A 1 276 ? -19.395 5.117 20.272 1.00 95.31 276 ALA A C 1
ATOM 2069 O O . ALA A 1 276 ? -19.679 4.252 19.446 1.00 95.31 276 ALA A O 1
ATOM 2070 N N . VAL A 1 277 ? -18.151 5.302 20.703 1.00 96.50 277 VAL A N 1
ATOM 2071 C CA . VAL A 1 277 ? -17.041 4.408 20.379 1.00 96.50 277 VAL A CA 1
ATOM 2072 C C . VAL A 1 277 ? -16.994 3.313 21.433 1.00 96.50 277 VAL A C 1
ATOM 2074 O O . VAL A 1 277 ? -16.457 3.530 22.517 1.00 96.50 277 VAL A O 1
ATOM 2077 N N . GLU A 1 278 ? -17.568 2.157 21.115 1.00 96.88 278 GLU A N 1
ATOM 2078 C CA . GLU A 1 278 ? -17.521 0.955 21.952 1.00 96.88 278 GLU A CA 1
ATOM 2079 C C . GLU A 1 278 ? -16.291 0.109 21.607 1.00 96.88 278 GLU A C 1
ATOM 2081 O O . GLU A 1 278 ? -16.213 -0.479 20.527 1.00 96.88 278 GLU A O 1
ATOM 2086 N N . LEU A 1 279 ? -15.344 0.023 22.541 1.00 97.19 279 LEU A N 1
ATOM 2087 C CA . LEU A 1 279 ? -14.226 -0.911 22.488 1.00 97.19 279 LEU A CA 1
ATOM 2088 C C . LEU A 1 279 ? -14.630 -2.220 23.160 1.00 97.19 279 LEU A C 1
ATOM 2090 O O . LEU A 1 279 ? -14.929 -2.251 24.358 1.00 97.19 279 LEU A O 1
ATOM 2094 N N . ARG A 1 280 ? -14.604 -3.309 22.395 1.00 96.88 280 ARG A N 1
ATOM 2095 C CA . ARG A 1 280 ? -14.868 -4.664 22.874 1.00 96.88 280 ARG A CA 1
ATOM 2096 C C . ARG A 1 280 ? -13.563 -5.418 23.090 1.00 96.88 280 ARG A C 1
ATOM 2098 O O . ARG A 1 280 ? -12.677 -5.346 22.248 1.00 96.88 280 ARG A O 1
ATOM 2105 N N . LEU A 1 281 ? -13.480 -6.138 24.203 1.00 96.38 281 LEU A N 1
ATOM 2106 C CA . LEU A 1 281 ? -12.460 -7.131 24.516 1.00 96.38 281 LEU A CA 1
ATOM 2107 C C . LEU A 1 281 ? -13.135 -8.500 24.510 1.00 96.38 281 LEU A C 1
ATOM 2109 O O . LEU A 1 281 ? -14.103 -8.704 25.247 1.00 96.38 281 LEU A O 1
ATOM 2113 N N . ASP A 1 282 ? -12.658 -9.410 23.666 1.00 94.81 282 ASP A N 1
ATOM 2114 C CA . ASP A 1 282 ? -13.155 -10.786 23.559 1.00 94.81 282 ASP A CA 1
ATOM 2115 C C . ASP A 1 282 ? -14.693 -10.834 23.415 1.00 94.81 282 ASP A C 1
ATOM 2117 O O . ASP A 1 282 ? -15.409 -11.583 24.081 1.00 94.81 282 ASP A O 1
ATOM 2121 N N . GLY A 1 283 ? -15.220 -9.938 22.570 1.00 92.44 283 GLY A N 1
ATOM 2122 C CA . GLY A 1 283 ? -16.650 -9.791 22.277 1.00 92.44 283 GLY A CA 1
ATOM 2123 C C . GLY A 1 283 ? -17.467 -8.990 23.302 1.00 92.44 283 GLY A C 1
ATOM 2124 O O . GLY A 1 283 ? -18.626 -8.678 23.032 1.00 92.44 283 GLY A O 1
ATOM 2125 N N . THR A 1 284 ? -16.890 -8.597 24.441 1.00 94.75 284 THR A N 1
ATOM 2126 C CA . THR A 1 284 ? -17.589 -7.849 25.502 1.00 94.75 284 THR A CA 1
ATOM 2127 C C . THR A 1 284 ? -17.164 -6.386 25.517 1.00 94.75 284 THR A C 1
ATOM 2129 O O . THR A 1 284 ? -15.975 -6.098 25.457 1.00 94.75 284 THR A O 1
ATOM 2132 N N . VAL A 1 285 ? -18.105 -5.440 25.629 1.00 96.44 285 VAL A N 1
ATOM 2133 C CA . VAL A 1 285 ? -17.774 -4.005 25.753 1.00 96.44 285 VAL A CA 1
ATOM 2134 C C . VAL A 1 285 ? -16.937 -3.782 27.016 1.00 96.44 285 VAL A C 1
ATOM 2136 O O . VAL A 1 285 ? -17.409 -4.002 28.129 1.00 96.44 285 VAL A O 1
ATOM 2139 N N . ALA A 1 286 ? -15.690 -3.359 26.825 1.00 95.62 286 ALA A N 1
ATOM 2140 C CA . ALA A 1 286 ? -14.714 -3.131 27.885 1.00 95.62 286 ALA A CA 1
ATOM 2141 C C . ALA A 1 286 ? -14.514 -1.639 28.179 1.00 95.62 286 ALA A C 1
ATOM 2143 O O . ALA A 1 286 ? -14.226 -1.266 29.315 1.00 95.62 286 ALA A O 1
ATOM 2144 N N . ALA A 1 287 ? -14.688 -0.783 27.171 1.00 96.19 287 ALA A N 1
ATOM 2145 C CA . ALA A 1 287 ? -14.680 0.664 27.325 1.00 96.19 287 ALA A CA 1
ATOM 2146 C C . ALA A 1 287 ? -15.609 1.314 26.296 1.00 96.19 287 ALA A C 1
ATOM 2148 O O . ALA A 1 287 ? -15.802 0.794 25.201 1.00 96.19 287 ALA A O 1
ATOM 2149 N N . GLU A 1 288 ? -16.154 2.478 26.632 1.00 96.50 288 GLU A N 1
ATOM 2150 C CA . GLU A 1 288 ? -16.999 3.255 25.731 1.00 96.50 288 GLU A CA 1
ATOM 2151 C C . GLU A 1 288 ? -16.669 4.742 25.854 1.00 96.50 288 GLU A C 1
ATOM 2153 O O . GLU A 1 288 ? -16.356 5.240 26.941 1.00 96.50 288 GLU A O 1
ATOM 2158 N N . ARG A 1 289 ? -16.741 5.472 24.738 1.00 96.75 289 ARG A N 1
ATOM 2159 C CA . ARG A 1 289 ? -16.608 6.928 24.732 1.00 96.75 289 ARG A CA 1
ATOM 2160 C C . ARG A 1 289 ? -17.508 7.581 23.690 1.00 96.75 289 ARG A C 1
ATOM 2162 O O . ARG A 1 289 ? -17.364 7.323 22.501 1.00 96.75 289 ARG A O 1
ATOM 2169 N N . ALA A 1 290 ? -18.358 8.510 24.121 1.00 96.19 290 ALA A N 1
ATOM 2170 C CA . ALA A 1 290 ? -19.112 9.367 23.209 1.00 96.19 290 ALA A CA 1
ATOM 2171 C C . ALA A 1 290 ? -18.211 10.442 22.573 1.00 96.19 290 ALA A C 1
ATOM 2173 O O . ALA A 1 290 ? -17.415 11.094 23.260 1.00 96.19 290 ALA A O 1
ATOM 2174 N N . VAL A 1 291 ? -18.352 10.649 21.264 1.00 96.12 291 VAL A N 1
ATOM 2175 C CA . VAL A 1 291 ? -17.585 11.622 20.477 1.00 96.12 291 VAL A CA 1
ATOM 2176 C C . VAL A 1 291 ? -18.532 12.423 19.593 1.00 96.12 291 VAL A C 1
ATOM 2178 O O . VAL A 1 291 ? -19.251 11.852 18.780 1.00 96.12 291 VAL A O 1
ATOM 2181 N N . THR A 1 292 ? -18.506 13.749 19.731 1.00 96.25 292 THR A N 1
ATOM 2182 C CA . THR A 1 292 ? -19.230 14.686 18.859 1.00 96.25 292 THR A CA 1
ATOM 2183 C C . THR A 1 292 ? -18.282 15.271 17.817 1.00 96.25 292 THR A C 1
ATOM 2185 O O . THR A 1 292 ? -17.203 15.758 18.179 1.00 96.25 292 THR A O 1
ATOM 2188 N N . LEU A 1 293 ? -18.697 15.225 16.551 1.00 95.44 293 LEU A N 1
ATOM 2189 C CA . LEU A 1 293 ? -17.906 15.588 15.374 1.00 95.44 293 LEU A CA 1
ATOM 2190 C C . LEU A 1 293 ? -18.715 16.502 14.449 1.00 95.44 293 LEU A C 1
ATOM 2192 O O . LEU A 1 293 ? -19.866 16.197 14.126 1.00 95.44 293 LEU A O 1
ATOM 2196 N N . ALA A 1 294 ? -18.112 17.600 14.002 1.00 94.94 294 ALA A N 1
ATOM 2197 C CA . ALA A 1 294 ? -18.665 18.457 12.955 1.00 94.94 294 ALA A CA 1
ATOM 2198 C C . ALA A 1 294 ? -18.665 17.748 11.579 1.00 94.94 294 ALA A C 1
ATOM 2200 O O . ALA A 1 294 ? -17.978 16.736 11.419 1.00 94.94 294 ALA A O 1
ATOM 2201 N N . PRO A 1 295 ? -19.397 18.265 10.573 1.00 89.06 295 PRO A N 1
ATOM 2202 C CA . PRO A 1 295 ? -19.361 17.734 9.209 1.00 89.06 295 PRO A CA 1
ATOM 2203 C C . PRO A 1 295 ? -17.935 17.658 8.655 1.00 89.06 295 PRO A C 1
ATOM 2205 O O . PRO A 1 295 ? -17.183 18.633 8.720 1.00 89.06 295 PRO A O 1
ATOM 2208 N N . GLY A 1 296 ? -17.550 16.496 8.130 1.00 78.81 296 GLY A N 1
ATOM 2209 C CA . GLY A 1 296 ? -16.210 16.216 7.606 1.00 78.81 296 GLY A CA 1
ATOM 2210 C C . GLY A 1 296 ? -15.102 16.096 8.662 1.00 78.81 296 GLY A C 1
ATOM 2211 O O . GLY A 1 296 ? -13.951 15.839 8.299 1.00 78.81 296 GLY A O 1
ATOM 2212 N N . GLU A 1 297 ? -15.402 16.281 9.953 1.00 85.06 297 GLU A N 1
ATOM 2213 C CA . GLU A 1 297 ? -14.396 16.224 11.013 1.00 85.06 297 GLU A CA 1
ATOM 2214 C C . GLU A 1 297 ? -13.866 14.798 11.201 1.00 85.06 297 GLU A C 1
ATOM 2216 O O . GLU A 1 297 ? -14.613 13.820 11.142 1.00 85.06 297 GLU A O 1
ATOM 2221 N N . ARG A 1 298 ? -12.564 14.691 11.486 1.00 85.56 298 ARG A N 1
ATOM 2222 C CA . ARG A 1 298 ? -11.911 13.462 11.943 1.00 85.56 298 ARG A CA 1
ATOM 2223 C C . ARG A 1 298 ? -11.238 13.701 13.281 1.00 85.56 298 ARG A C 1
ATOM 2225 O O . ARG A 1 298 ? -10.608 14.739 13.481 1.00 85.56 298 ARG A O 1
ATOM 2232 N N . ARG A 1 299 ? -11.332 12.733 14.185 1.00 87.38 299 ARG A N 1
ATOM 2233 C CA . ARG A 1 299 ? -10.720 12.805 15.512 1.00 87.38 299 ARG A CA 1
ATOM 2234 C C . ARG A 1 299 ? -10.204 11.442 15.937 1.00 87.38 299 ARG A C 1
ATOM 2236 O O . ARG A 1 299 ? -10.820 10.424 15.650 1.00 87.38 299 ARG A O 1
ATOM 2243 N N . GLN A 1 300 ? -9.099 11.434 16.671 1.00 90.00 300 GLN A N 1
ATOM 2244 C CA . GLN A 1 300 ? -8.641 10.246 17.382 1.00 90.00 300 GLN A CA 1
ATOM 2245 C C . GLN A 1 300 ? -9.095 10.296 18.834 1.00 90.00 300 GLN A C 1
ATOM 2247 O O . GLN A 1 300 ? -9.028 11.340 19.489 1.00 90.00 300 GLN A O 1
ATOM 2252 N N . VAL A 1 301 ? -9.529 9.155 19.347 1.00 93.62 301 VAL A N 1
ATOM 2253 C CA . VAL A 1 301 ? -9.793 8.951 20.764 1.00 93.62 301 VAL A CA 1
ATOM 2254 C C . VAL A 1 301 ? -8.995 7.765 21.264 1.00 93.62 301 VAL A C 1
ATOM 2256 O O . VAL A 1 301 ? -8.895 6.742 20.600 1.00 93.62 301 VAL A O 1
ATOM 2259 N N . THR A 1 302 ? -8.433 7.904 22.456 1.00 95.25 302 THR A N 1
ATOM 2260 C CA . THR A 1 302 ? -7.800 6.791 23.159 1.00 95.25 302 THR A CA 1
ATOM 2261 C C . THR A 1 302 ? -8.785 6.241 24.180 1.00 95.25 302 THR A C 1
ATOM 2263 O O . THR A 1 302 ? -9.342 7.010 24.973 1.00 95.25 302 THR A O 1
ATOM 2266 N N . LEU A 1 303 ? -8.996 4.929 24.145 1.00 96.06 303 LEU A N 1
ATOM 2267 C CA . LEU A 1 303 ? -9.659 4.154 25.188 1.00 96.06 303 LEU A CA 1
ATOM 2268 C C . LEU A 1 303 ? -8.606 3.278 25.872 1.00 96.06 303 LEU A C 1
ATOM 2270 O O . LEU A 1 303 ? -7.635 2.871 25.242 1.00 96.06 303 LEU A O 1
ATOM 2274 N N . LEU A 1 304 ? -8.771 3.015 27.164 1.00 95.00 304 LEU A N 1
ATOM 2275 C CA . LEU A 1 304 ? -7.892 2.113 27.907 1.00 95.00 304 LEU A CA 1
ATOM 2276 C C . LEU A 1 304 ? -8.635 0.802 28.154 1.00 95.00 304 LEU A C 1
ATOM 2278 O O . LEU A 1 304 ? -9.801 0.833 28.549 1.00 95.00 304 LEU A O 1
ATOM 2282 N N . VAL A 1 305 ? -7.962 -0.327 27.949 1.00 93.75 305 VAL A N 1
ATOM 2283 C CA . VAL A 1 305 ? -8.502 -1.670 28.200 1.00 93.75 305 VAL A CA 1
ATOM 2284 C C . VAL A 1 305 ? -7.574 -2.444 29.132 1.00 93.75 305 VAL A C 1
ATOM 2286 O O . VAL A 1 305 ? -6.358 -2.356 29.011 1.00 93.75 305 VAL A O 1
ATOM 2289 N N . GLY A 1 306 ? -8.123 -3.204 30.075 1.00 83.06 306 GLY A N 1
ATOM 2290 C CA . GLY A 1 306 ? -7.326 -3.996 31.017 1.00 83.06 306 GLY A CA 1
ATOM 2291 C C . GLY A 1 306 ? -7.106 -3.339 32.389 1.00 83.06 306 GLY A C 1
ATOM 2292 O O . GLY A 1 306 ? -7.697 -2.292 32.672 1.00 83.06 306 GLY A O 1
ATOM 2293 N N . PRO A 1 307 ? -6.309 -3.967 33.281 1.00 87.75 307 PRO A N 1
ATOM 2294 C CA . PRO A 1 307 ? -5.214 -4.911 32.999 1.00 87.75 307 PRO A CA 1
ATOM 2295 C C . PRO A 1 307 ? -5.631 -6.204 32.293 1.00 87.75 307 PRO A C 1
ATOM 2297 O O . PRO A 1 307 ? -6.660 -6.784 32.635 1.00 87.75 307 PRO A O 1
ATOM 2300 N N . LEU A 1 308 ? -4.833 -6.646 31.320 1.00 91.19 308 LEU A N 1
ATOM 2301 C CA . LEU A 1 308 ? -5.057 -7.896 30.590 1.00 91.19 308 LEU A CA 1
ATOM 2302 C C . LEU A 1 308 ? -4.212 -9.028 31.181 1.00 91.19 308 LEU A C 1
ATOM 2304 O O . LEU A 1 308 ? -3.086 -8.807 31.636 1.00 91.19 308 LEU A O 1
ATOM 2308 N N . SER A 1 309 ? -4.774 -10.235 31.187 1.00 90.56 309 SER A N 1
ATOM 2309 C CA . SER A 1 309 ? -4.030 -11.459 31.489 1.00 90.56 309 SER A CA 1
ATOM 2310 C C . SER A 1 309 ? -3.058 -11.793 30.354 1.00 90.56 309 SER A C 1
ATOM 2312 O O . SER A 1 309 ? -3.355 -11.460 29.212 1.00 90.56 309 SER A O 1
ATOM 2314 N N . PRO A 1 310 ? -1.938 -12.488 30.623 1.00 93.38 310 PRO A N 1
ATOM 2315 C CA . PRO A 1 310 ? -1.096 -13.012 29.555 1.00 93.38 310 PRO A CA 1
ATOM 2316 C C . PRO A 1 310 ? -1.870 -13.966 28.635 1.00 93.38 310 PRO A C 1
ATOM 2318 O O . PRO A 1 310 ? -2.645 -14.798 29.117 1.00 93.38 310 PRO A O 1
ATOM 2321 N N . GLY A 1 311 ? -1.639 -13.867 27.327 1.00 92.31 311 GLY A N 1
ATOM 2322 C CA . GLY A 1 311 ? -2.337 -14.645 26.302 1.00 92.31 311 GLY A CA 1
ATOM 2323 C C . GLY A 1 311 ? -2.795 -13.814 25.103 1.00 92.31 311 GLY A C 1
ATOM 2324 O O . GLY A 1 311 ? -2.509 -12.624 25.003 1.00 92.31 311 GLY A O 1
ATOM 2325 N N . GLU A 1 312 ? -3.497 -14.467 24.177 1.00 93.69 312 GLU A N 1
ATOM 2326 C CA . GLU A 1 312 ? -4.123 -13.799 23.032 1.00 93.69 312 GLU A CA 1
ATOM 2327 C C . GLU A 1 312 ? -5.447 -13.162 23.450 1.00 93.69 312 GLU A C 1
ATOM 2329 O O . GLU A 1 312 ? -6.281 -13.814 24.081 1.00 93.69 312 GLU A O 1
ATOM 2334 N N . HIS A 1 313 ? -5.645 -11.911 23.051 1.00 94.06 313 HIS A N 1
ATOM 2335 C CA . HIS A 1 313 ? -6.880 -11.168 23.260 1.00 94.06 313 HIS A CA 1
ATOM 2336 C C . HIS A 1 313 ? -7.311 -10.487 21.967 1.00 94.06 313 HIS A C 1
ATOM 2338 O O . HIS A 1 313 ? -6.480 -9.975 21.215 1.00 94.06 313 HIS A O 1
ATOM 2344 N N . THR A 1 314 ? -8.617 -10.427 21.735 1.00 93.50 314 THR A N 1
ATOM 2345 C CA . THR A 1 314 ? -9.200 -9.765 20.569 1.00 93.50 314 THR A CA 1
ATOM 2346 C C . THR A 1 314 ? -9.831 -8.442 20.979 1.00 93.50 314 THR A C 1
ATOM 2348 O O . THR A 1 314 ? -10.747 -8.398 21.803 1.00 93.50 314 THR A O 1
ATOM 2351 N N . LEU A 1 315 ? -9.375 -7.352 20.365 1.00 94.94 315 LEU A N 1
ATOM 2352 C CA . LEU A 1 315 ? -9.947 -6.018 20.515 1.00 94.94 315 LEU A CA 1
ATOM 2353 C C . LEU A 1 315 ? -10.758 -5.649 19.277 1.00 94.94 315 LEU A C 1
ATOM 2355 O O . LEU A 1 315 ? -10.285 -5.838 18.161 1.00 94.94 315 LEU A O 1
ATOM 2359 N N . ALA A 1 316 ? -11.950 -5.082 19.462 1.00 92.12 316 ALA A N 1
ATOM 2360 C CA . ALA A 1 316 ? -12.803 -4.685 18.344 1.00 92.12 316 ALA A CA 1
ATOM 2361 C C . ALA A 1 316 ? -13.526 -3.351 18.567 1.00 92.12 316 ALA A C 1
ATOM 2363 O O . ALA A 1 316 ? -13.973 -3.052 19.675 1.00 92.12 316 ALA A O 1
ATOM 2364 N N . VAL A 1 317 ? -13.683 -2.570 17.496 1.00 92.56 317 VAL A N 1
ATOM 2365 C CA . VAL A 1 317 ? -14.496 -1.346 17.435 1.00 92.56 317 VAL A CA 1
ATOM 2366 C C . VAL A 1 317 ? -15.205 -1.302 16.085 1.00 92.56 317 VAL A C 1
ATOM 2368 O O . VAL A 1 317 ? -14.568 -1.173 15.041 1.00 92.56 317 VAL A O 1
ATOM 2371 N N . GLY A 1 318 ? -16.539 -1.353 16.091 1.00 86.94 318 GLY A N 1
ATOM 2372 C CA . GLY A 1 318 ? -17.311 -1.401 14.847 1.00 86.94 318 GLY A CA 1
ATOM 2373 C C . GLY A 1 318 ? -16.898 -2.609 13.986 1.00 86.94 318 GLY A C 1
ATOM 2374 O O . GLY A 1 318 ? -16.977 -3.726 14.494 1.00 86.94 318 GLY A O 1
ATOM 2375 N N . PRO A 1 319 ? -16.481 -2.411 12.718 1.00 78.56 319 PRO A N 1
ATOM 2376 C CA . PRO A 1 319 ? -16.003 -3.488 11.848 1.00 78.56 319 PRO A CA 1
ATOM 2377 C C . PRO A 1 319 ? -14.513 -3.822 12.031 1.00 78.56 319 PRO A C 1
ATOM 2379 O O . PRO A 1 319 ? -14.035 -4.753 11.397 1.00 78.56 319 PRO A O 1
ATOM 2382 N N . PHE A 1 320 ? -13.767 -3.052 12.829 1.00 81.56 320 PHE A N 1
ATOM 2383 C CA . PHE A 1 320 ? -12.331 -3.254 13.001 1.00 81.56 320 PHE A CA 1
ATOM 2384 C C . PHE A 1 320 ? -12.075 -4.218 14.147 1.00 81.56 320 PHE A C 1
ATOM 2386 O O . PHE A 1 320 ? -12.547 -3.982 15.261 1.00 81.56 320 PHE A O 1
ATOM 2393 N N . GLU A 1 321 ? -11.279 -5.246 13.884 1.00 85.38 321 GLU A N 1
ATOM 2394 C CA . GLU A 1 321 ? -10.828 -6.226 14.862 1.00 85.38 321 GLU A CA 1
ATOM 2395 C C . GLU A 1 321 ? -9.297 -6.310 14.845 1.00 85.38 321 GLU A C 1
ATOM 2397 O O . GLU A 1 321 ? -8.644 -6.080 13.824 1.00 85.38 321 GLU A O 1
ATOM 2402 N N . ARG A 1 322 ? -8.694 -6.575 16.003 1.00 84.62 322 ARG A N 1
ATOM 2403 C CA . ARG A 1 322 ? -7.256 -6.790 16.127 1.00 84.62 322 ARG A CA 1
ATOM 2404 C C . ARG A 1 322 ? -6.947 -7.738 17.274 1.00 84.62 322 ARG A C 1
ATOM 2406 O O . ARG A 1 322 ? -7.268 -7.450 18.426 1.00 84.62 322 ARG A O 1
ATOM 2413 N N . THR A 1 323 ? -6.260 -8.827 16.951 1.00 88.81 323 THR A N 1
ATOM 2414 C CA . THR A 1 323 ? -5.688 -9.742 17.942 1.00 88.81 323 THR A CA 1
ATOM 2415 C C . THR A 1 323 ? -4.349 -9.207 18.438 1.00 88.81 323 THR A C 1
ATOM 2417 O O . THR A 1 323 ? -3.510 -8.769 17.644 1.00 88.81 323 THR A O 1
ATOM 2420 N N . ILE A 1 324 ? -4.156 -9.234 19.753 1.00 89.00 324 ILE A N 1
ATOM 2421 C CA . ILE A 1 324 ? -2.921 -8.844 20.429 1.00 89.00 324 ILE A CA 1
ATOM 2422 C C . ILE A 1 324 ? -2.421 -9.977 21.324 1.00 89.00 324 ILE A C 1
ATOM 2424 O O . ILE A 1 324 ? -3.209 -10.667 21.971 1.00 89.00 324 ILE A O 1
ATOM 2428 N N . HIS A 1 325 ? -1.100 -10.100 21.413 1.00 90.44 325 HIS A N 1
ATOM 2429 C CA . HIS A 1 325 ? -0.431 -10.966 22.371 1.00 90.44 325 HIS A CA 1
ATOM 2430 C C . HIS A 1 325 ? -0.055 -10.174 23.624 1.00 90.44 325 HIS A C 1
ATOM 2432 O O . HIS A 1 325 ? 0.706 -9.205 23.554 1.00 90.44 325 HIS A O 1
ATOM 2438 N N . VAL A 1 326 ? -0.547 -10.601 24.780 1.00 92.88 326 VAL A N 1
ATOM 2439 C CA . VAL A 1 326 ? -0.195 -10.030 26.081 1.00 92.88 326 VAL A CA 1
ATOM 2440 C C . VAL A 1 326 ? 0.880 -10.903 26.726 1.00 92.88 326 VAL A C 1
ATOM 2442 O O . VAL A 1 326 ? 0.648 -12.083 26.995 1.00 92.88 326 VAL A O 1
ATOM 2445 N N . GLY A 1 327 ? 2.062 -10.331 26.964 1.00 87.62 327 GLY A N 1
ATOM 2446 C CA . GLY A 1 327 ? 3.180 -11.019 27.614 1.00 87.62 327 GLY A CA 1
ATOM 2447 C C . GLY A 1 327 ? 3.003 -11.172 29.129 1.00 87.62 327 GLY A C 1
ATOM 2448 O O . GLY A 1 327 ? 2.121 -10.560 29.734 1.00 87.62 327 GLY A O 1
ATOM 2449 N N . GLU A 1 328 ? 3.867 -11.970 29.763 1.00 81.81 328 GLU A N 1
ATOM 2450 C CA . GLU A 1 328 ? 3.978 -11.982 31.228 1.00 81.81 328 GLU A CA 1
ATOM 2451 C C . GLU A 1 328 ? 4.489 -10.614 31.718 1.00 81.81 328 GLU A C 1
ATOM 2453 O O . GLU A 1 328 ? 5.444 -10.078 31.152 1.00 81.81 328 GLU A O 1
ATOM 2458 N N . GLY A 1 329 ? 3.801 -10.032 32.707 1.00 61.34 329 GLY A N 1
ATOM 2459 C CA . GLY A 1 329 ? 4.133 -8.732 33.310 1.00 61.34 329 GLY A CA 1
ATOM 2460 C C . GLY A 1 329 ? 5.020 -8.831 34.545 1.00 61.34 329 GLY A C 1
ATOM 2461 O O . GLY A 1 329 ? 5.124 -9.940 35.120 1.00 61.34 329 GLY A O 1
#

Secondary structure (DSSP, 8-state):
--GGGGT--TTSEEEEEEEEEEESTT---HHHH-----------TT-TT-----SS-THHHHHHHHHT---B-TTS-BSEEEEEESSSSS---EEEP-S--STT-THHHHHHHHHHS-TTTTTTEEEEEEES-BSSSEEEEGGGTEEEEESEETTEEPPHHHHHHHHHHHHHHHTT----TTTTGGGTTBSSS-TTTS-STTBTTS-TT-----EETTEEHHHHIIIIISS-----PPP-S-EEEEEE--SEEETTSPEEEEEEEE--SSS-EEEEEEEEETTEEEEEEEEEE-TT-EEEEEEEE-PPPSEEEEEEETTEEEEEEEEP-

pLDDT: mean 80.28, std 16.0, range [28.95, 97.19]

Foldseek 3Di:
DPVVVLVDDPQAFEAAAFEAEADEPPDDGLQFDLDPPDDPDDPDPQLPQLDPQDPGRLVVSQQVQQQPQQFATNVRHDGYGYRYHCPPRQGNYHHHPPVDACVVPVVVQVVCCVPRPDPVCQVGYQYEYEYAEHQDQKAADLVRSYMYGYCYHPNHGDHSLLNSLRVNLRNLVVLPLDCDPLPLSVQQCECPDDCNQFVASSHPVHDSNRHHGDLHLSDHSSLVSNPPSRDDPDPDDDDAAKFWDHWDFDQEEEADDWGKIKIKIFHQHQAWDKDKWFKDKQNHGFDIDIDIAGHSDMDIDIDTGDSDDAAWIWIDTDPYIGIHGYHYD

Sequence (329 aa):
MPIDEYGADPRRKDIFVEVDSLTVGGNGPWITQVPRSAVYGPVVAGLSGTLPLGEGPIHRSVEAMFAAAPVENPDGSTGIDLHVDTGQFDGGEYLADPGIDPTANRSRVRAFRRVHMADRREPIFHYGLVVPNATTVGRAFAADSAFFVAASVDGERTARGQFASTISHELGHSLGLLRTRGTGFDAVDTADLSTMAYPSVMNYDAPAAALDFSDRCAFDEWGWLAERSLAPRTPIERPTEPRATCLHVDRTVEGGAPVPVVVGVDNPGEETATTAVELRLDGTVAAERAVTLAPGERRQVTLLVGPLSPGEHTLAVGPFERTIHVGEG